Protein AF-A0A0C9SQ51-F1 (afdb_monomer_lite)

Foldseek 3Di:
DDPDPPDPDCVVVVCLLPVPPPPPDPPPPDDDDDDDDDDDDDDDDDDDDDDDDDDDDDDDDDDDDDPDPPPPPVPPPPDPDCPVVVVVVVVVVVVVVVVVQVVLVVLLSVLVNLPPDALVDADPCNLVSLLSLLVQLFPPPHDPSSNVSSLLRVLLNLLLLRCPSNLVSLVPDDPVSNVVSVVVNVVVCVVQQPPDPDDCVSLVVSNVNSVVNVVVPDPDVVVVVVPDPPRSCNSVVSVLVVSQVVNVVVDPFKHWDFDFDDDPDPPDTDTDTDTDGGPPPPPPDD

Radius of gyration: 27.79 Å; chains: 1; bounding box: 71×58×86 Å

Structure (mmCIF, N/CA/C/O backbone):
data_AF-A0A0C9SQ51-F1
#
_entry.id   AF-A0A0C9SQ51-F1
#
loop_
_atom_site.group_PDB
_atom_site.id
_atom_site.type_symbol
_atom_site.label_atom_id
_atom_site.label_alt_id
_atom_site.label_comp_id
_atom_site.label_asym_id
_atom_site.label_entity_id
_atom_site.label_seq_id
_atom_site.pdbx_PDB_ins_code
_atom_site.Cartn_x
_atom_site.Cartn_y
_atom_site.Cartn_z
_atom_site.occupancy
_atom_site.B_iso_or_equiv
_atom_site.auth_seq_id
_atom_site.auth_comp_id
_atom_site.auth_asym_id
_atom_site.auth_atom_id
_atom_site.pdbx_PDB_model_num
ATOM 1 N N . MET A 1 1 ? 33.748 1.464 -3.193 1.00 34.69 1 MET A N 1
ATOM 2 C CA . MET A 1 1 ? 32.350 1.917 -3.314 1.00 34.69 1 MET A CA 1
ATOM 3 C C . MET A 1 1 ? 31.713 1.768 -1.946 1.00 34.69 1 MET A C 1
ATOM 5 O O . MET A 1 1 ? 31.643 0.662 -1.433 1.00 34.69 1 MET A O 1
ATOM 9 N N . THR A 1 2 ? 31.420 2.882 -1.284 1.00 29.36 2 THR A N 1
ATOM 10 C CA . THR A 1 2 ? 30.776 2.916 0.035 1.00 29.36 2 THR A CA 1
ATOM 11 C C . THR A 1 2 ? 29.296 3.177 -0.196 1.00 29.36 2 THR A C 1
ATOM 13 O O . THR A 1 2 ? 28.946 4.289 -0.581 1.00 29.36 2 THR A O 1
ATOM 16 N N . ALA A 1 3 ? 28.454 2.156 -0.019 1.00 30.05 3 ALA A N 1
ATOM 17 C CA . ALA A 1 3 ? 27.006 2.286 -0.134 1.00 30.05 3 ALA A CA 1
ATOM 18 C C . ALA A 1 3 ? 26.512 3.353 0.855 1.00 30.05 3 ALA A C 1
ATOM 20 O O . ALA A 1 3 ? 26.651 3.207 2.074 1.00 30.05 3 ALA A O 1
ATOM 21 N N . SER A 1 4 ? 25.998 4.462 0.323 1.00 30.38 4 SER A N 1
ATOM 22 C CA . SER A 1 4 ? 25.401 5.523 1.123 1.00 30.38 4 SER A CA 1
ATOM 23 C C . SER A 1 4 ? 24.021 5.044 1.563 1.00 30.38 4 SER A C 1
ATOM 25 O O . SER A 1 4 ? 23.070 5.050 0.788 1.00 30.38 4 SER A O 1
ATOM 27 N N . LYS A 1 5 ? 23.922 4.553 2.802 1.00 36.50 5 LYS A N 1
ATOM 28 C CA . LYS A 1 5 ? 22.658 4.130 3.414 1.00 36.50 5 LYS A CA 1
ATOM 29 C C . LYS A 1 5 ? 21.749 5.355 3.558 1.00 36.50 5 LYS A C 1
ATOM 31 O O . LYS A 1 5 ? 21.879 6.120 4.516 1.00 36.50 5 LYS A O 1
ATOM 36 N N . SER A 1 6 ? 20.844 5.550 2.598 1.00 37.03 6 SER A N 1
ATOM 37 C CA . SER A 1 6 ? 19.761 6.532 2.694 1.00 37.03 6 SER A CA 1
ATOM 38 C C . SER A 1 6 ? 18.906 6.172 3.907 1.00 37.03 6 SER A C 1
ATOM 40 O O . SER A 1 6 ? 18.168 5.188 3.913 1.00 37.03 6 SER A O 1
ATOM 42 N N . THR A 1 7 ? 19.109 6.906 4.998 1.00 43.25 7 THR A N 1
ATOM 43 C CA . THR A 1 7 ? 18.453 6.638 6.274 1.00 43.25 7 THR A CA 1
ATOM 44 C C . THR A 1 7 ? 17.129 7.388 6.259 1.00 43.25 7 THR A C 1
ATOM 46 O O . THR A 1 7 ? 17.082 8.580 6.555 1.00 43.25 7 THR A O 1
ATOM 49 N N . PHE A 1 8 ? 16.055 6.704 5.866 1.00 47.53 8 PHE A N 1
ATOM 50 C CA . PHE A 1 8 ? 14.702 7.231 6.007 1.00 47.53 8 PHE A CA 1
ATOM 51 C C . PHE A 1 8 ? 14.448 7.505 7.501 1.00 47.53 8 PHE A C 1
ATOM 53 O O . PHE A 1 8 ? 14.537 6.604 8.337 1.00 47.53 8 PHE A O 1
ATOM 60 N N . SER A 1 9 ? 14.245 8.773 7.870 1.00 51.06 9 SER A N 1
ATOM 61 C CA . SER A 1 9 ? 14.192 9.178 9.278 1.00 51.06 9 SER A CA 1
ATOM 62 C C . SER A 1 9 ? 12.869 8.751 9.914 1.00 51.06 9 SER A C 1
ATOM 64 O O . SER A 1 9 ? 11.812 9.292 9.592 1.00 51.06 9 SER A O 1
ATOM 66 N N . LEU A 1 10 ? 12.932 7.831 10.882 1.00 48.03 10 LEU A N 1
ATOM 67 C CA . LEU A 1 10 ? 11.787 7.405 11.701 1.00 48.03 10 LEU A CA 1
ATOM 68 C C . LEU A 1 10 ? 11.058 8.579 12.387 1.00 48.03 10 LEU A C 1
ATOM 70 O O . LEU A 1 10 ? 9.879 8.458 12.705 1.00 48.03 10 LEU A O 1
ATOM 74 N N . GLN A 1 11 ? 11.713 9.735 12.563 1.00 51.47 11 GLN A N 1
ATOM 75 C CA . GLN A 1 11 ? 11.083 10.941 13.119 1.00 51.47 11 GLN A CA 1
ATOM 76 C C . GLN A 1 11 ? 9.967 11.509 12.227 1.00 51.47 11 GLN A C 1
ATOM 78 O O . GLN A 1 11 ? 9.018 12.102 12.744 1.00 51.47 11 GLN A O 1
ATOM 83 N N . ALA A 1 12 ? 10.052 11.317 10.905 1.00 57.28 12 ALA A N 1
ATOM 84 C CA . ALA A 1 12 ? 8.990 11.722 9.987 1.00 57.28 12 ALA A CA 1
ATOM 85 C C . ALA A 1 12 ? 7.745 10.839 10.172 1.00 57.28 12 ALA A C 1
ATOM 87 O O . ALA A 1 12 ? 6.636 11.353 10.269 1.00 57.28 12 ALA A O 1
ATOM 88 N N . LEU A 1 13 ? 7.932 9.525 10.335 1.00 53.16 13 LEU A N 1
ATOM 89 C CA . LEU A 1 13 ? 6.846 8.583 10.628 1.00 53.16 13 LEU A CA 1
ATOM 90 C C . LEU A 1 13 ? 6.202 8.834 11.996 1.00 53.16 13 LEU A C 1
ATOM 92 O O . LEU A 1 13 ? 4.978 8.805 12.095 1.00 53.16 13 LEU A O 1
ATOM 96 N N . ASP A 1 14 ? 6.989 9.135 13.031 1.00 55.47 14 ASP A N 1
ATOM 97 C CA . ASP A 1 14 ? 6.446 9.494 14.348 1.00 55.47 14 ASP A CA 1
ATOM 98 C C . ASP A 1 14 ? 5.621 10.785 14.287 1.00 55.47 14 ASP A C 1
ATOM 100 O O . ASP A 1 14 ? 4.552 10.855 14.893 1.00 55.47 14 ASP A O 1
ATOM 104 N N . SER A 1 15 ? 6.056 11.778 13.504 1.00 64.75 15 SER A N 1
ATOM 105 C CA . SER A 1 15 ? 5.286 13.012 13.288 1.00 64.75 15 SER A CA 1
ATOM 106 C C . SER A 1 15 ? 3.964 12.724 12.563 1.00 64.75 15 SER A C 1
ATOM 108 O O . SER A 1 15 ? 2.912 13.196 12.990 1.00 64.75 15 SER A O 1
ATOM 110 N N . MET A 1 16 ? 3.980 11.837 11.563 1.00 54.03 16 MET A N 1
ATOM 111 C CA . MET A 1 16 ? 2.779 11.414 10.829 1.00 54.03 16 MET A CA 1
ATOM 112 C C . MET A 1 16 ? 1.816 10.551 11.660 1.00 54.03 16 MET A C 1
ATOM 114 O O . MET A 1 16 ? 0.604 10.596 11.446 1.00 54.03 16 MET A O 1
ATOM 118 N N . LEU A 1 17 ? 2.324 9.764 12.615 1.00 58.59 17 LEU A N 1
ATOM 119 C CA . LEU A 1 17 ? 1.500 8.958 13.523 1.00 58.59 17 LEU A CA 1
ATOM 120 C C . LEU A 1 17 ? 0.916 9.776 14.690 1.00 58.59 17 LEU A C 1
ATOM 122 O O . LEU A 1 17 ? -0.118 9.370 15.243 1.00 58.59 17 LEU A O 1
ATOM 126 N N . ASN A 1 18 ? 1.541 10.905 15.051 1.00 56.28 18 ASN A N 1
ATOM 127 C CA . ASN A 1 18 ? 1.087 11.799 16.124 1.00 56.28 18 ASN A CA 1
ATOM 128 C C . ASN A 1 18 ? 0.173 12.943 15.655 1.00 56.28 18 ASN A C 1
ATOM 130 O O . ASN A 1 18 ? -0.643 13.396 16.453 1.00 56.28 18 ASN A O 1
ATOM 134 N N . GLU A 1 19 ? 0.242 13.380 14.393 1.00 51.38 19 GLU A N 1
ATOM 135 C CA . GLU A 1 19 ? -0.605 14.475 13.874 1.00 51.38 19 GLU A CA 1
ATOM 136 C C . GLU A 1 19 ? -2.097 14.115 13.716 1.00 51.38 19 GLU A C 1
ATOM 138 O O . GLU A 1 19 ? -2.924 14.979 13.458 1.00 51.38 19 GLU A O 1
ATOM 143 N N . GLY A 1 20 ? -2.489 12.852 13.909 1.00 46.34 20 GLY A N 1
ATOM 144 C CA . GLY A 1 20 ? -3.867 12.383 13.705 1.00 46.34 20 GLY A CA 1
ATOM 145 C C . GLY A 1 20 ? -4.775 12.361 14.941 1.00 46.34 20 GLY A C 1
ATOM 146 O O . GLY A 1 20 ? -5.715 11.568 14.954 1.00 46.34 20 GLY A O 1
ATOM 147 N N . TYR A 1 21 ? -4.483 13.140 15.988 1.00 47.91 21 TYR A N 1
ATOM 148 C CA . TYR A 1 21 ? -5.357 13.300 17.165 1.00 47.91 21 TYR A CA 1
ATOM 149 C C . TYR A 1 21 ? -6.034 14.677 17.208 1.00 47.91 21 TYR A C 1
ATOM 151 O O . TYR A 1 21 ? -6.259 15.234 18.281 1.00 47.91 21 TYR A O 1
ATOM 159 N N . ASP A 1 22 ? -6.443 15.205 16.057 1.00 43.50 22 ASP A N 1
ATOM 160 C CA . ASP A 1 22 ? -7.603 16.085 16.068 1.00 43.50 22 ASP A CA 1
ATOM 161 C C . ASP A 1 22 ? -8.814 15.200 16.353 1.00 43.50 22 ASP A C 1
ATOM 163 O O . ASP A 1 22 ? -9.289 14.439 15.510 1.00 43.50 22 ASP A O 1
ATOM 167 N N . ASN A 1 23 ? -9.247 15.229 17.615 1.00 48.44 23 ASN A N 1
ATOM 168 C CA . ASN A 1 23 ? -10.567 14.770 18.006 1.00 48.44 23 ASN A CA 1
ATOM 169 C C . ASN A 1 23 ? -11.562 15.564 17.160 1.00 48.44 23 ASN A C 1
ATOM 171 O O . ASN A 1 23 ? -11.963 16.661 17.557 1.00 48.44 23 ASN A O 1
ATOM 175 N N . ASP A 1 24 ? -11.950 15.010 16.008 1.00 40.00 24 ASP A N 1
ATOM 176 C CA . ASP A 1 24 ? -13.201 15.367 15.367 1.00 40.00 24 ASP A CA 1
ATOM 177 C C . ASP A 1 24 ? -14.242 15.258 16.465 1.00 40.00 24 ASP A C 1
ATOM 179 O O . ASP A 1 24 ? -14.530 14.197 17.031 1.00 40.00 24 ASP A O 1
ATOM 183 N N . SER A 1 25 ? -14.663 16.442 16.868 1.00 44.28 25 SER A N 1
ATOM 184 C CA . SER A 1 25 ? -15.521 16.682 17.991 1.00 44.28 25 SER A CA 1
ATOM 185 C C . SER A 1 25 ? -16.850 16.094 17.570 1.00 44.28 25 SER A C 1
ATOM 187 O O . SER A 1 25 ? -17.642 16.733 16.877 1.00 44.28 25 SER A O 1
ATOM 189 N N . ILE A 1 26 ? -17.083 14.846 17.983 1.00 43.00 26 ILE A N 1
ATOM 190 C CA . ILE A 1 26 ? -18.428 14.361 18.241 1.00 43.00 26 ILE A CA 1
ATOM 191 C C . ILE A 1 26 ? -19.038 15.433 19.136 1.00 43.00 26 ILE A C 1
ATOM 193 O O . ILE A 1 26 ? -18.731 15.563 20.321 1.00 43.00 26 ILE A O 1
ATOM 197 N N . SER A 1 27 ? -19.813 16.296 18.492 1.00 40.66 27 SER A N 1
ATOM 198 C CA . SER A 1 27 ? -20.677 17.261 19.129 1.00 40.66 27 SER A CA 1
ATOM 199 C C . SER A 1 27 ? -21.801 16.431 19.729 1.00 40.66 27 SER A C 1
ATOM 201 O O . SER A 1 27 ? -22.865 16.282 19.138 1.00 40.66 27 SER A O 1
ATOM 203 N N . ASP A 1 28 ? -21.509 15.795 20.863 1.00 37.28 28 ASP A N 1
ATOM 204 C CA . ASP A 1 28 ? -22.525 15.205 21.715 1.00 37.28 28 ASP A CA 1
ATOM 205 C C . ASP A 1 28 ? -23.291 16.368 22.338 1.00 37.28 28 ASP A C 1
ATOM 207 O O . ASP A 1 28 ? -22.881 16.989 23.323 1.00 37.28 28 ASP A O 1
ATOM 211 N N . ASP A 1 29 ? -24.415 16.679 21.703 1.00 40.50 29 ASP A N 1
ATOM 212 C CA . ASP A 1 29 ? -25.460 17.504 22.266 1.00 40.50 29 ASP A CA 1
ATOM 213 C C . ASP A 1 29 ? -25.802 17.028 23.688 1.00 40.50 29 ASP A C 1
ATOM 215 O O . ASP A 1 29 ? -26.307 15.930 23.921 1.00 40.50 29 ASP A O 1
ATOM 219 N N . SER A 1 30 ? -25.648 17.944 24.643 1.00 44.88 30 SER A N 1
ATOM 220 C CA . SER A 1 30 ? -26.450 18.024 25.869 1.00 44.88 30 SER A CA 1
ATOM 221 C C . SER A 1 30 ? -26.404 16.833 26.843 1.00 44.88 30 SER A C 1
ATOM 223 O O . SER A 1 30 ? -27.426 16.225 27.158 1.00 44.88 30 SER A O 1
ATOM 225 N N . PHE A 1 31 ? -25.259 16.604 27.493 1.00 36.62 31 PHE A N 1
ATOM 226 C CA . PHE A 1 31 ? -25.299 15.998 28.828 1.00 36.62 31 PHE A CA 1
ATOM 227 C C . PHE A 1 31 ? -25.712 17.040 29.866 1.00 36.62 31 PHE A C 1
ATOM 229 O O . PHE A 1 31 ? -24.965 17.938 30.247 1.00 36.62 31 PHE A O 1
ATOM 236 N N . THR A 1 32 ? -26.958 16.904 30.307 1.00 41.19 32 THR A N 1
ATOM 237 C CA . THR A 1 32 ? -27.549 17.650 31.410 1.00 41.19 32 THR A CA 1
ATOM 238 C C . THR A 1 32 ? -26.720 17.444 32.676 1.00 41.19 32 THR A C 1
ATOM 240 O O . THR A 1 32 ? -26.522 16.322 33.140 1.00 41.19 32 THR A O 1
ATOM 243 N N . THR A 1 33 ? -26.247 18.547 33.243 1.00 38.88 33 THR A N 1
ATOM 244 C CA . THR A 1 33 ? -25.527 18.626 34.510 1.00 38.88 33 THR A CA 1
ATOM 245 C C . THR A 1 33 ? -26.363 17.995 35.629 1.00 38.88 33 THR A C 1
ATOM 247 O O . THR A 1 33 ? -27.409 18.525 36.005 1.00 38.88 33 THR A O 1
ATOM 250 N N . CYS A 1 34 ? -25.924 16.864 36.186 1.00 48.50 34 CYS A N 1
ATOM 251 C CA . CYS A 1 34 ? -26.487 16.367 37.440 1.00 48.50 34 CYS A CA 1
ATOM 252 C C . CYS A 1 34 ? -25.996 17.243 38.609 1.00 48.50 34 CYS A C 1
ATOM 254 O O . CYS A 1 34 ? -24.811 17.583 38.660 1.00 48.50 34 CYS A O 1
ATOM 256 N N . PRO A 1 35 ? -26.871 17.610 39.561 1.00 51.47 35 PRO A N 1
ATOM 257 C CA . PRO A 1 35 ? -26.491 18.438 40.697 1.00 51.47 35 PRO A CA 1
ATOM 258 C C . PRO A 1 35 ? -25.545 17.696 41.650 1.00 51.47 35 PRO A C 1
ATOM 260 O O . PRO A 1 35 ? -25.719 16.512 41.944 1.00 51.47 35 PRO A O 1
ATOM 263 N N . GLN A 1 36 ? -24.556 18.435 42.155 1.00 43.53 36 GLN A N 1
ATOM 264 C CA . GLN A 1 36 ? -23.627 18.014 43.200 1.00 43.53 36 GLN A CA 1
ATOM 265 C C . GLN A 1 36 ? -24.385 17.670 44.491 1.00 43.53 36 GLN A C 1
ATOM 267 O O . GLN A 1 36 ? -24.797 18.551 45.243 1.00 43.53 36 GLN A O 1
ATOM 272 N N . GLY A 1 37 ? -24.546 16.376 44.760 1.00 42.09 37 GLY A N 1
ATOM 273 C CA . GLY A 1 37 ? -24.902 15.860 46.077 1.00 42.09 37 GLY A CA 1
ATOM 274 C C . GLY A 1 37 ? -23.636 15.584 46.885 1.00 42.09 37 GLY A C 1
ATOM 275 O O . GLY A 1 37 ? -22.843 14.718 46.522 1.00 42.09 37 GLY A O 1
ATOM 276 N N . SER A 1 38 ? -23.441 16.318 47.979 1.00 53.09 38 SER A N 1
ATOM 277 C CA . SER A 1 38 ? -22.378 16.088 48.958 1.00 53.09 38 SER A CA 1
ATOM 278 C C . SER A 1 38 ? -22.542 14.711 49.613 1.00 53.09 38 SER A C 1
ATOM 280 O O . SER A 1 38 ? -23.458 14.509 50.412 1.00 53.09 38 SER A O 1
ATOM 282 N N . PHE A 1 39 ? -21.656 13.769 49.288 1.00 42.09 39 PHE A N 1
ATOM 283 C CA . PHE A 1 39 ? -21.633 12.437 49.887 1.00 42.09 39 PHE A CA 1
ATOM 284 C C . PHE A 1 39 ? -20.613 12.414 51.031 1.00 42.09 39 PHE A C 1
ATOM 286 O O . PHE A 1 39 ? -19.407 12.297 50.817 1.00 42.09 39 PHE A O 1
ATOM 293 N N . THR A 1 40 ? -21.094 12.575 52.260 1.00 55.78 40 THR A N 1
ATOM 294 C CA . THR A 1 40 ? -20.317 12.353 53.479 1.00 55.78 40 THR A CA 1
ATOM 295 C C . THR A 1 40 ? -20.532 10.917 53.961 1.00 55.78 40 THR A C 1
ATOM 297 O O . THR A 1 40 ? -21.662 10.484 54.165 1.00 55.78 40 THR A O 1
ATOM 300 N N . GLY A 1 41 ? -19.435 10.185 54.180 1.00 45.75 41 GLY A N 1
ATOM 301 C CA . GLY A 1 41 ? -19.426 8.951 54.974 1.00 45.75 41 GLY A CA 1
ATOM 302 C C . GLY A 1 41 ? -19.091 7.678 54.197 1.00 45.75 41 GLY A C 1
ATOM 303 O O . GLY A 1 41 ? -19.960 7.048 53.604 1.00 45.75 41 GLY A O 1
ATOM 304 N N . ILE A 1 42 ? -17.830 7.249 54.283 1.00 46.56 42 ILE A N 1
ATOM 305 C CA . ILE A 1 42 ? -17.404 5.883 53.951 1.00 46.56 42 ILE A CA 1
ATOM 306 C C . ILE A 1 42 ? -17.304 5.103 55.271 1.00 46.56 42 ILE A C 1
ATOM 308 O O . ILE A 1 42 ? -16.472 5.465 56.106 1.00 46.56 42 ILE A O 1
ATOM 312 N N . PRO A 1 43 ? -18.093 4.035 55.491 1.00 50.06 43 PRO A N 1
ATOM 313 C CA . PRO A 1 43 ? -17.837 3.081 56.556 1.00 50.06 43 PRO A CA 1
ATOM 314 C C . PRO A 1 43 ? -16.866 2.004 56.063 1.00 50.06 43 PRO A C 1
ATOM 316 O O . PRO A 1 43 ? -17.147 1.238 55.141 1.00 50.06 43 PRO A O 1
ATOM 319 N N . THR A 1 44 ? -15.715 1.926 56.721 1.00 54.81 44 THR A N 1
ATOM 320 C CA . THR A 1 44 ? -14.716 0.872 56.552 1.00 54.81 44 THR A CA 1
ATOM 321 C C . THR A 1 44 ? -15.249 -0.434 57.146 1.00 54.81 44 THR A C 1
ATOM 323 O O . THR A 1 44 ? -15.177 -0.632 58.356 1.00 54.81 44 THR A O 1
ATOM 326 N N . HIS A 1 45 ? -15.756 -1.353 56.320 1.00 43.75 45 HIS A N 1
ATOM 327 C CA . HIS A 1 45 ? -15.991 -2.737 56.746 1.00 43.75 45 HIS A CA 1
ATOM 328 C C . HIS A 1 45 ? -15.139 -3.716 55.938 1.00 43.75 45 HIS A C 1
ATOM 330 O O . HIS A 1 45 ? -15.404 -4.052 54.787 1.00 43.75 45 HIS A O 1
ATOM 336 N N . ARG A 1 46 ? -14.086 -4.175 56.615 1.00 49.06 46 ARG A N 1
ATOM 337 C CA . ARG A 1 46 ? -13.180 -5.255 56.237 1.00 49.06 46 ARG A CA 1
ATOM 338 C C . ARG A 1 46 ? -13.977 -6.560 56.175 1.00 49.06 46 ARG A C 1
ATOM 340 O O . ARG A 1 46 ? -14.373 -7.083 57.213 1.00 49.06 46 ARG A O 1
ATOM 347 N N . THR A 1 47 ? -14.219 -7.075 54.976 1.00 46.97 47 THR A N 1
ATOM 348 C CA . THR A 1 47 ? -14.789 -8.412 54.765 1.00 46.97 47 THR A CA 1
ATOM 349 C C . THR A 1 47 ? -13.688 -9.361 54.313 1.00 46.97 47 THR A C 1
ATOM 351 O O . THR A 1 47 ? -12.980 -9.132 53.335 1.00 46.97 47 THR A O 1
ATOM 354 N N . SER A 1 48 ? -13.498 -10.405 55.109 1.00 54.94 48 SER A N 1
ATOM 355 C CA . SER A 1 48 ? -12.606 -11.526 54.858 1.00 54.94 48 SER A CA 1
ATOM 356 C C . SER A 1 48 ? -13.115 -12.357 53.681 1.00 54.94 48 SER A C 1
ATOM 358 O O . SER A 1 48 ? -14.281 -12.741 53.633 1.00 54.94 48 SER A O 1
ATOM 360 N N . ILE A 1 49 ? -12.215 -12.660 52.749 1.00 57.50 49 ILE A N 1
ATOM 361 C CA . ILE A 1 49 ? -12.451 -13.540 51.602 1.00 57.50 49 ILE A CA 1
ATOM 362 C C . ILE A 1 49 ? -12.239 -14.992 52.061 1.00 57.50 49 ILE A C 1
ATOM 364 O O . ILE A 1 49 ? -11.125 -15.321 52.474 1.00 57.50 49 ILE A O 1
ATOM 368 N N . PRO A 1 50 ? -13.234 -15.893 51.974 1.00 53.22 50 PRO A N 1
ATOM 369 C CA . PRO A 1 50 ? -12.978 -17.321 52.014 1.00 53.22 50 PRO A CA 1
ATOM 370 C C . PRO A 1 50 ? -12.685 -17.838 50.603 1.00 53.22 50 PRO A C 1
ATOM 372 O O . PRO A 1 50 ? -13.472 -17.669 49.672 1.00 53.22 50 PRO A O 1
ATOM 375 N N . SER A 1 51 ? -11.551 -18.521 50.460 1.00 57.84 51 SER A N 1
ATOM 376 C CA . SER A 1 51 ? -11.212 -19.293 49.269 1.00 57.84 51 SER A CA 1
ATOM 377 C C . SER A 1 51 ? -12.163 -20.482 49.112 1.00 57.84 51 SER A C 1
ATOM 379 O O . SER A 1 51 ? -12.223 -21.328 50.007 1.00 57.84 51 SER A O 1
ATOM 381 N N . ARG A 1 52 ? -12.817 -20.624 47.955 1.00 44.22 52 ARG A N 1
ATOM 382 C CA . ARG A 1 52 ? -13.250 -21.929 47.435 1.00 44.22 52 ARG A CA 1
ATOM 383 C C . ARG A 1 52 ? -13.146 -21.960 45.914 1.00 44.22 52 ARG A C 1
ATOM 385 O O . ARG A 1 52 ? -13.669 -21.101 45.218 1.00 44.22 52 ARG A O 1
ATOM 392 N N . TYR A 1 53 ? -12.448 -22.988 45.446 1.00 52.88 53 TYR A N 1
ATOM 393 C CA . TYR A 1 53 ? -12.346 -23.423 44.061 1.00 52.88 53 TYR A CA 1
ATOM 394 C C . TYR A 1 53 ? -13.725 -23.617 43.410 1.00 52.88 53 TYR A C 1
ATOM 396 O O . TYR A 1 53 ? -14.622 -24.210 44.006 1.00 52.88 53 TYR A O 1
ATOM 404 N N . SER A 1 54 ? -13.840 -23.251 42.135 1.00 41.47 54 SER A N 1
ATOM 405 C CA . SER A 1 54 ? -14.705 -23.951 41.180 1.00 41.47 54 SER A CA 1
ATOM 406 C C . SER A 1 54 ? -14.063 -23.906 39.802 1.00 41.47 54 SER A C 1
ATOM 408 O O . SER A 1 54 ? -14.111 -22.909 39.088 1.00 41.47 54 SER A O 1
ATOM 410 N N . ARG A 1 55 ? -13.403 -25.017 39.465 1.00 49.16 55 ARG A N 1
ATOM 411 C CA . ARG A 1 55 ? -13.026 -25.365 38.098 1.00 49.16 55 ARG A CA 1
ATOM 412 C C . ARG A 1 55 ? -14.311 -25.736 37.365 1.00 49.16 55 ARG A C 1
ATOM 414 O O . ARG A 1 55 ? -14.871 -26.791 37.640 1.00 49.16 55 ARG A O 1
ATOM 421 N N . HIS A 1 56 ? -14.744 -24.903 36.428 1.00 39.00 56 HIS A N 1
ATOM 422 C CA . HIS A 1 56 ? -15.684 -25.321 35.397 1.00 39.00 56 HIS A CA 1
ATOM 423 C C . HIS A 1 56 ? -14.972 -25.271 34.050 1.00 39.00 56 HIS A C 1
ATOM 425 O O . HIS A 1 56 ? -14.661 -24.212 33.514 1.00 39.00 56 HIS A O 1
ATOM 431 N N . SER A 1 57 ? -14.671 -26.465 33.552 1.00 51.25 57 SER A N 1
ATOM 432 C CA . SER A 1 57 ? -14.306 -26.760 32.175 1.00 51.25 57 SER A CA 1
ATOM 433 C C . SER A 1 57 ? -15.467 -26.381 31.256 1.00 51.25 57 SER A C 1
ATOM 435 O O . SER A 1 57 ? -16.531 -27.000 31.331 1.00 51.25 57 SER A O 1
ATOM 437 N N . LEU A 1 58 ? -15.274 -25.386 30.393 1.00 45.12 58 LEU A N 1
ATOM 438 C CA . LEU A 1 58 ? -16.223 -25.083 29.328 1.00 45.12 58 LEU A CA 1
ATOM 439 C C . LEU A 1 58 ? -15.770 -25.771 28.041 1.00 45.12 58 LEU A C 1
ATOM 441 O O . LEU A 1 58 ? -14.785 -25.395 27.413 1.00 45.12 58 LEU A O 1
ATOM 445 N N . LEU A 1 59 ? -16.520 -26.815 27.700 1.00 46.81 59 LEU A N 1
ATOM 446 C CA . LEU A 1 59 ? -16.572 -27.446 26.390 1.00 46.81 59 LEU A CA 1
ATOM 447 C C . LEU A 1 59 ? -16.986 -26.395 25.348 1.00 46.81 59 LEU A C 1
ATOM 449 O O . LEU A 1 59 ? -18.120 -25.917 25.372 1.00 46.81 59 LEU A O 1
ATOM 453 N N . LEU A 1 60 ? -16.084 -26.049 24.426 1.00 43.25 60 LEU A N 1
ATOM 454 C CA . LEU A 1 60 ? -16.440 -25.331 23.204 1.00 43.25 60 LEU A CA 1
ATOM 455 C C . LEU A 1 60 ? -17.223 -26.290 22.295 1.00 43.25 60 LEU A C 1
ATOM 457 O O . LEU A 1 60 ? -16.643 -27.143 21.631 1.00 43.25 60 LEU A O 1
ATOM 461 N N . SER A 1 61 ? -18.550 -26.158 22.280 1.00 44.59 61 SER A N 1
ATOM 462 C CA . SER A 1 61 ? -19.391 -26.712 21.217 1.00 44.59 61 SER A CA 1
ATOM 463 C C . SER A 1 61 ? -19.448 -25.726 20.057 1.00 44.59 61 SER A C 1
ATOM 465 O O . SER A 1 61 ? -19.902 -24.594 20.213 1.00 44.59 61 SER A O 1
ATOM 467 N N . SER A 1 62 ? -18.999 -26.173 18.887 1.00 61.78 62 SER A N 1
ATOM 468 C CA . SER A 1 62 ? -19.206 -25.497 17.611 1.00 61.78 62 SER A CA 1
ATOM 469 C C . SER A 1 62 ? -20.686 -25.545 17.218 1.00 61.78 62 SER A C 1
ATOM 471 O O . SER A 1 62 ? -21.273 -26.622 17.122 1.00 61.78 62 SER A O 1
ATOM 473 N N . SER A 1 63 ? -21.293 -24.398 16.938 1.00 43.66 63 SER A N 1
ATOM 474 C CA . SER A 1 63 ? -22.581 -24.278 16.240 1.00 43.66 63 SER A CA 1
ATOM 475 C C . SER A 1 63 ? -22.446 -23.093 15.289 1.00 43.66 63 SER A C 1
ATOM 477 O O . SER A 1 63 ? -22.224 -21.976 15.728 1.00 43.66 63 SER A O 1
ATOM 479 N N . HIS A 1 64 ? -22.244 -23.344 13.996 1.00 45.75 64 HIS A N 1
ATOM 480 C CA . HIS A 1 64 ? -23.314 -23.339 12.988 1.00 45.75 64 HIS A CA 1
ATOM 481 C C . HIS A 1 64 ? -24.027 -21.980 12.942 1.00 45.75 64 HIS A C 1
ATOM 483 O O . HIS A 1 64 ? -25.094 -21.789 13.523 1.00 45.75 64 HIS A O 1
ATOM 489 N N . ASN A 1 65 ? -23.411 -21.042 12.218 1.00 48.94 65 ASN A N 1
ATOM 490 C CA . ASN A 1 65 ? -23.971 -19.734 11.893 1.00 48.94 65 ASN A CA 1
ATOM 491 C C . ASN A 1 65 ? -25.139 -19.909 10.915 1.00 48.94 65 ASN A C 1
ATOM 493 O O . ASN A 1 65 ? -24.964 -19.894 9.701 1.00 48.94 65 ASN A O 1
ATOM 497 N N . SER A 1 66 ? -26.343 -20.092 11.454 1.00 48.75 66 SER A N 1
ATOM 498 C CA . SER A 1 66 ? -27.585 -19.878 10.713 1.00 48.75 66 SER A CA 1
ATOM 499 C C . SER A 1 66 ? -28.017 -18.433 10.924 1.00 48.75 66 SER A C 1
ATOM 501 O O . SER A 1 66 ? -28.518 -18.082 11.994 1.00 48.75 66 SER A O 1
ATOM 503 N N . SER A 1 67 ? -27.817 -17.602 9.902 1.00 50.56 67 SER A N 1
ATOM 504 C CA . SER A 1 67 ? -28.307 -16.226 9.813 1.00 50.56 67 SER A CA 1
ATOM 505 C C . SER A 1 67 ? -29.833 -16.201 9.887 1.00 50.56 67 SER A C 1
ATOM 507 O O . SER A 1 67 ? -30.537 -16.182 8.884 1.00 50.56 67 SER A O 1
ATOM 509 N N . THR A 1 68 ? -30.362 -16.211 11.104 1.00 47.16 68 THR A N 1
ATOM 510 C CA . THR A 1 68 ? -31.705 -15.724 11.385 1.00 47.16 68 THR A CA 1
ATOM 511 C C . THR A 1 68 ? -31.535 -14.374 12.048 1.00 47.16 68 THR A C 1
ATOM 513 O O . THR A 1 68 ? -31.043 -14.292 13.171 1.00 47.16 68 THR A O 1
ATOM 516 N N . SER A 1 69 ? -31.961 -13.316 11.354 1.00 49.06 69 SER A N 1
ATOM 517 C CA . SER A 1 69 ? -32.229 -11.997 11.928 1.00 49.06 69 SER A CA 1
ATOM 518 C C . SER A 1 69 ? -33.334 -12.119 12.976 1.00 49.06 69 SER A C 1
ATOM 520 O O . SER A 1 69 ? -34.480 -11.723 12.776 1.00 49.06 69 SER A O 1
ATOM 522 N N . ARG A 1 70 ? -33.008 -12.722 14.117 1.00 43.84 70 ARG A N 1
ATOM 523 C CA . ARG A 1 70 ? -33.788 -12.598 15.332 1.00 43.84 70 ARG A CA 1
ATOM 524 C C . ARG A 1 70 ? -33.391 -11.260 15.915 1.00 43.84 70 ARG A C 1
ATOM 526 O O . ARG A 1 70 ? -32.378 -11.139 16.592 1.00 43.84 70 ARG A O 1
ATOM 533 N N . SER A 1 71 ? -34.219 -10.262 15.622 1.00 47.56 71 SER A N 1
ATOM 534 C CA . SER A 1 71 ? -34.374 -9.088 16.467 1.00 47.56 71 SER A CA 1
ATOM 535 C C . SER A 1 71 ? -34.656 -9.586 17.883 1.00 47.56 71 SER A C 1
ATOM 537 O O . SER A 1 71 ? -35.788 -9.875 18.271 1.00 47.56 71 SER A O 1
ATOM 539 N N . TRP A 1 72 ? -33.592 -9.796 18.648 1.00 48.62 72 TRP A N 1
ATOM 540 C CA . TRP A 1 72 ? -33.664 -9.942 20.082 1.00 48.62 72 TRP A CA 1
ATOM 541 C C . TRP A 1 72 ? -33.902 -8.541 20.626 1.00 48.62 72 TRP A C 1
ATOM 543 O O . TRP A 1 72 ? -33.025 -7.909 21.207 1.00 48.62 72 TRP A O 1
ATOM 553 N N . THR A 1 73 ? -35.141 -8.064 20.496 1.00 49.78 73 THR A N 1
ATOM 554 C CA . THR A 1 73 ? -35.720 -7.263 21.567 1.00 49.78 73 THR A CA 1
ATOM 555 C C . THR A 1 73 ? -35.757 -8.171 22.787 1.00 49.78 73 THR A C 1
ATOM 557 O O . THR A 1 73 ? -36.782 -8.781 23.097 1.00 49.78 73 THR A O 1
ATOM 560 N N . ILE A 1 74 ? -34.611 -8.305 23.461 1.00 47.19 74 ILE A N 1
ATOM 561 C CA . ILE A 1 74 ? -34.568 -8.661 24.869 1.00 47.19 74 ILE A CA 1
ATOM 562 C C . ILE A 1 74 ? -35.363 -7.534 25.512 1.00 47.19 74 ILE A C 1
ATOM 564 O O . ILE A 1 74 ? -34.858 -6.444 25.775 1.00 47.19 74 ILE A O 1
ATOM 568 N N . ARG A 1 75 ? -36.670 -7.767 25.661 1.00 47.97 75 ARG A N 1
ATOM 569 C CA . ARG A 1 75 ? -37.513 -7.025 26.580 1.00 47.97 75 ARG A CA 1
ATOM 570 C C . ARG A 1 75 ? -36.985 -7.401 27.952 1.00 47.97 75 ARG A C 1
ATOM 572 O O . ARG A 1 75 ? -37.520 -8.293 28.603 1.00 47.97 75 ARG A O 1
ATOM 579 N N . SER A 1 76 ? -35.868 -6.785 28.333 1.00 53.50 76 SER A N 1
ATOM 580 C CA . SER A 1 76 ? -35.389 -6.811 29.700 1.00 53.50 76 SER A CA 1
ATOM 581 C C . SER A 1 76 ? -36.581 -6.367 30.540 1.00 53.50 76 SER A C 1
ATOM 583 O O . SER A 1 76 ? -37.131 -5.297 30.248 1.00 53.50 76 SER A O 1
ATOM 585 N N . PRO A 1 77 ? -37.058 -7.191 31.487 1.00 55.56 77 PRO A N 1
ATOM 586 C CA . PRO A 1 77 ? -38.159 -6.796 32.343 1.00 55.56 77 PRO A CA 1
ATOM 587 C C . PRO A 1 77 ? -37.821 -5.428 32.934 1.00 55.56 77 PRO A C 1
ATOM 589 O O . PRO A 1 77 ? -36.714 -5.225 33.436 1.00 55.56 77 PRO A O 1
ATOM 592 N N . LEU A 1 78 ? -38.749 -4.483 32.764 1.00 58.44 78 LEU A N 1
ATOM 593 C CA . LEU A 1 78 ? -38.690 -3.130 33.307 1.00 58.44 78 LEU A CA 1
ATOM 594 C C . LEU A 1 78 ? -38.286 -3.216 34.784 1.00 58.44 78 LEU A C 1
ATOM 596 O O . LEU A 1 78 ? -39.089 -3.579 35.638 1.00 58.44 78 LEU A O 1
ATOM 600 N N . GLY A 1 79 ? -37.025 -2.916 35.072 1.00 55.19 79 GLY A N 1
ATOM 601 C CA . GLY A 1 79 ? -36.459 -2.976 36.407 1.00 55.19 79 GLY A CA 1
ATOM 602 C C . GLY A 1 79 ? -35.295 -2.007 36.480 1.00 55.19 79 GLY A C 1
ATOM 603 O O . GLY A 1 79 ? -34.306 -2.154 35.762 1.00 55.19 79 GLY A O 1
ATOM 604 N N . LEU A 1 80 ? -35.455 -0.976 37.305 1.00 51.00 80 LEU A N 1
ATOM 605 C CA . LEU A 1 80 ? -34.432 0.007 37.632 1.00 51.00 80 LEU A CA 1
ATOM 606 C C . LEU A 1 80 ? -33.113 -0.705 37.980 1.00 51.00 80 LEU A C 1
ATOM 608 O O . LEU A 1 80 ? -33.054 -1.470 38.937 1.00 51.00 80 LEU A O 1
ATOM 612 N N . GLY A 1 81 ? -32.066 -0.461 37.191 1.00 55.34 81 GLY A N 1
ATOM 613 C CA . GLY A 1 81 ? -30.740 -1.054 37.417 1.00 55.34 81 GLY A CA 1
ATOM 614 C C . GLY A 1 81 ? -29.819 -1.126 36.193 1.00 55.34 81 GLY A C 1
ATOM 615 O O . GLY A 1 81 ? -28.665 -1.517 36.326 1.00 55.34 81 GLY A O 1
ATOM 616 N N . SER A 1 82 ? -30.283 -0.745 34.998 1.00 61.31 82 SER A N 1
ATOM 617 C CA . SER A 1 82 ? -29.567 -0.997 33.733 1.00 61.31 82 SER A CA 1
ATOM 618 C C . SER A 1 82 ? -28.578 0.088 33.277 1.00 61.31 82 SER A C 1
ATOM 620 O O . SER A 1 82 ? -27.844 -0.142 32.316 1.00 61.31 82 SER A O 1
ATOM 622 N N . LEU A 1 83 ? -28.511 1.243 33.949 1.00 67.94 83 LEU A N 1
ATOM 623 C CA . LEU A 1 83 ? -27.536 2.298 33.630 1.00 67.94 83 LEU A CA 1
ATOM 624 C C . LEU A 1 83 ? -26.074 1.858 33.844 1.00 67.94 83 LEU A C 1
ATOM 626 O O . LEU A 1 83 ? -25.295 1.984 32.898 1.00 67.94 83 LEU A O 1
ATOM 630 N N . PRO A 1 84 ? -25.679 1.276 34.999 1.00 77.31 84 PRO A N 1
ATOM 631 C CA . PRO A 1 84 ? -24.305 0.804 35.174 1.00 77.31 84 PRO A CA 1
ATOM 632 C C . PRO A 1 84 ? -23.968 -0.350 34.222 1.00 77.31 84 PRO A C 1
ATOM 634 O O . PRO A 1 84 ? -22.874 -0.383 33.671 1.00 77.31 84 PRO A O 1
ATOM 637 N N . ALA A 1 85 ? -24.913 -1.260 33.954 1.00 74.75 85 ALA A N 1
ATOM 638 C CA . ALA A 1 85 ? -24.686 -2.384 33.043 1.00 74.75 85 ALA A CA 1
ATOM 639 C C . ALA A 1 85 ? -24.367 -1.931 31.606 1.00 74.75 85 ALA A C 1
ATOM 641 O O . ALA A 1 85 ? -23.468 -2.485 30.977 1.00 74.75 85 ALA A O 1
ATOM 642 N N . ARG A 1 86 ? -25.053 -0.896 31.095 1.00 81.19 86 ARG A N 1
ATOM 643 C CA . ARG A 1 86 ? -24.742 -0.315 29.778 1.00 81.19 86 ARG A CA 1
ATOM 644 C C . ARG A 1 86 ? -23.374 0.363 29.755 1.00 81.19 86 ARG A C 1
ATOM 646 O O . ARG A 1 86 ? -22.639 0.161 28.796 1.00 81.19 86 ARG A O 1
ATOM 653 N N . ALA A 1 87 ? -23.019 1.089 30.818 1.00 82.19 87 ALA A N 1
ATOM 654 C CA . ALA A 1 87 ? -21.719 1.749 30.927 1.00 82.19 87 ALA A CA 1
ATOM 655 C C . ALA A 1 87 ? -20.549 0.746 30.937 1.00 82.19 87 ALA A C 1
ATOM 657 O O . ALA A 1 87 ? -19.526 0.983 30.300 1.00 82.19 87 ALA A O 1
ATOM 658 N N . PHE A 1 88 ? -20.700 -0.404 31.605 1.00 85.12 88 PHE A N 1
ATOM 659 C CA . PHE A 1 88 ? -19.673 -1.453 31.587 1.00 85.12 88 PHE A CA 1
ATOM 660 C C . PHE A 1 88 ? -19.505 -2.094 30.207 1.00 85.12 88 PHE A C 1
ATOM 662 O O . PHE A 1 88 ? -18.377 -2.370 29.803 1.00 85.12 88 PHE A O 1
ATOM 669 N N . ILE A 1 89 ? -20.601 -2.309 29.472 1.00 87.56 89 ILE A N 1
ATOM 670 C CA . ILE A 1 89 ? -20.542 -2.873 28.116 1.00 87.56 89 ILE A CA 1
ATOM 671 C C . ILE A 1 89 ? -19.840 -1.899 27.164 1.00 87.56 89 ILE A C 1
ATOM 673 O O . ILE A 1 89 ? -18.910 -2.304 26.468 1.00 87.56 89 ILE A O 1
ATOM 677 N N . SER A 1 90 ? -20.217 -0.616 27.179 1.00 86.12 90 SER A N 1
ATOM 678 C CA . SER A 1 90 ? -19.582 0.391 26.320 1.00 86.12 90 SER A CA 1
ATOM 679 C C . SER A 1 90 ? -18.107 0.599 26.666 1.00 86.12 90 SER A C 1
ATOM 681 O O . SER A 1 90 ? -17.273 0.730 25.774 1.00 86.12 90 SER A O 1
ATOM 683 N N . PHE A 1 91 ? -17.755 0.575 27.956 1.00 90.19 91 PHE A N 1
ATOM 684 C CA . PHE A 1 91 ? -16.362 0.644 28.397 1.00 90.19 91 PHE A CA 1
ATOM 685 C C . PHE A 1 91 ? -15.544 -0.568 27.931 1.00 90.19 91 PHE A C 1
ATOM 687 O O . PHE A 1 91 ? -14.409 -0.411 27.478 1.00 90.19 91 PHE A O 1
ATOM 694 N N . GLY A 1 92 ? -16.115 -1.774 28.007 1.00 92.06 92 GLY A N 1
ATOM 695 C CA . GLY A 1 92 ? -15.477 -2.992 27.507 1.00 92.06 92 GLY A CA 1
ATOM 696 C C . GLY A 1 92 ? -15.200 -2.922 26.005 1.00 92.06 92 GLY A C 1
ATOM 697 O O . GLY A 1 92 ? -14.082 -3.199 25.575 1.00 92.06 92 GLY A O 1
ATOM 698 N N . GLU A 1 93 ? -16.178 -2.480 25.214 1.00 90.06 93 GLU A N 1
ATOM 699 C CA . GLU A 1 93 ? -16.026 -2.307 23.765 1.00 90.06 93 GLU A CA 1
ATOM 700 C C . GLU A 1 93 ? -14.958 -1.259 23.417 1.00 90.06 93 GLU A C 1
ATOM 702 O O . GLU A 1 93 ? -14.081 -1.519 22.591 1.00 90.06 93 GLU A O 1
ATOM 707 N N . ALA A 1 94 ? -14.968 -0.107 24.095 1.00 88.38 94 ALA A N 1
ATOM 708 C CA . ALA A 1 94 ? -13.958 0.934 23.914 1.00 88.38 94 ALA A CA 1
ATOM 709 C C . ALA A 1 94 ? -12.546 0.442 24.283 1.00 88.38 94 ALA A C 1
ATOM 711 O O . ALA A 1 94 ? -11.589 0.701 23.555 1.00 88.38 94 ALA A O 1
ATOM 712 N N . THR A 1 95 ? -12.418 -0.321 25.374 1.00 94.06 95 THR A N 1
ATOM 713 C CA . THR A 1 95 ? -11.137 -0.893 25.819 1.00 94.06 95 THR A CA 1
ATOM 714 C C . THR A 1 95 ? -10.591 -1.891 24.799 1.00 94.06 95 THR A C 1
ATOM 716 O O . THR A 1 95 ? -9.414 -1.828 24.444 1.00 94.06 95 THR A O 1
ATOM 719 N N . LEU A 1 96 ? -11.442 -2.782 24.277 1.00 91.56 96 LEU A N 1
ATOM 720 C CA . LEU A 1 96 ? -11.045 -3.755 23.257 1.00 91.56 96 LEU A CA 1
ATOM 721 C C . LEU A 1 96 ? -10.599 -3.069 21.960 1.00 91.56 96 LEU A C 1
ATOM 723 O O . LEU A 1 96 ? -9.561 -3.432 21.407 1.00 91.56 96 LEU A O 1
ATOM 727 N N . ARG A 1 97 ? -11.326 -2.035 21.513 1.00 88.31 97 ARG A N 1
ATOM 728 C CA . ARG A 1 97 ? -10.936 -1.227 20.345 1.00 88.31 97 ARG A CA 1
ATOM 729 C C . ARG A 1 97 ? -9.612 -0.496 20.565 1.00 88.31 97 ARG A C 1
ATOM 731 O O . ARG A 1 97 ? -8.771 -0.476 19.671 1.00 88.31 97 ARG A O 1
ATOM 738 N N . GLY A 1 98 ? -9.401 0.060 21.759 1.00 90.94 98 GLY A N 1
ATOM 739 C CA . GLY A 1 98 ? -8.154 0.733 22.119 1.00 90.94 98 GLY A CA 1
ATOM 740 C C . GLY A 1 98 ? -6.946 -0.202 22.046 1.00 90.94 98 GLY A C 1
ATOM 741 O O . GLY A 1 98 ? -5.941 0.135 21.423 1.00 90.94 98 GLY A O 1
ATOM 742 N N . ILE A 1 99 ? -7.059 -1.404 22.619 1.00 93.88 99 ILE A N 1
ATOM 743 C CA . ILE A 1 99 ? -5.975 -2.397 22.604 1.00 93.88 99 ILE A CA 1
ATOM 744 C C . ILE A 1 99 ? -5.676 -2.864 21.174 1.00 93.88 99 ILE A C 1
ATOM 746 O O . ILE A 1 99 ? -4.506 -2.913 20.790 1.00 93.88 99 ILE A O 1
ATOM 750 N N . ALA A 1 100 ? -6.706 -3.159 20.375 1.00 91.31 100 ALA A N 1
ATOM 751 C CA . ALA A 1 100 ? -6.529 -3.566 18.981 1.00 91.31 100 ALA A CA 1
ATOM 752 C C . ALA A 1 100 ? -5.767 -2.500 18.174 1.00 91.31 100 ALA A C 1
ATOM 754 O O . ALA A 1 100 ? -4.774 -2.815 17.518 1.00 91.31 100 ALA A O 1
ATOM 755 N N . ASN A 1 101 ? -6.150 -1.227 18.309 1.00 91.81 101 ASN A N 1
ATOM 756 C CA . ASN A 1 101 ? -5.483 -0.116 17.626 1.00 91.81 101 ASN A CA 1
ATOM 757 C C . ASN A 1 101 ? -4.002 0.021 18.006 1.00 91.81 101 ASN A C 1
ATOM 759 O O . ASN A 1 101 ? -3.171 0.294 17.141 1.00 91.81 101 ASN A O 1
ATOM 763 N N . VAL A 1 102 ? -3.649 -0.180 19.280 1.00 93.88 102 VAL A N 1
ATOM 764 C CA . VAL A 1 102 ? -2.246 -0.131 19.729 1.00 93.88 102 VAL A CA 1
ATOM 765 C C . VAL A 1 102 ? -1.429 -1.266 19.110 1.00 93.88 102 VAL A C 1
ATOM 767 O O . VAL A 1 102 ? -0.303 -1.037 18.670 1.00 93.88 102 VAL A O 1
ATOM 770 N N . ILE A 1 103 ? -1.991 -2.477 19.042 1.00 95.56 103 ILE A N 1
ATOM 771 C CA . ILE A 1 103 ? -1.323 -3.634 18.430 1.00 95.56 103 ILE A CA 1
ATOM 772 C C . ILE A 1 103 ? -1.075 -3.381 16.939 1.00 95.56 103 ILE A C 1
ATOM 774 O O . ILE A 1 103 ? 0.048 -3.574 16.476 1.00 95.56 103 ILE A O 1
ATOM 778 N N . ILE A 1 104 ? -2.083 -2.883 16.215 1.00 96.38 104 ILE A N 1
ATOM 779 C CA . ILE A 1 104 ? -1.977 -2.578 14.781 1.00 96.38 104 ILE A CA 1
ATOM 780 C C . ILE A 1 104 ? -0.920 -1.500 14.530 1.00 96.38 104 ILE A C 1
ATOM 782 O O . ILE A 1 104 ? -0.028 -1.698 13.711 1.00 96.38 104 ILE A O 1
ATOM 786 N N . ARG A 1 105 ? -0.942 -0.391 15.283 1.00 95.19 105 ARG A N 1
ATOM 787 C CA . ARG A 1 105 ? 0.068 0.674 15.148 1.00 95.19 105 ARG A CA 1
ATOM 788 C C . ARG A 1 105 ? 1.479 0.169 15.428 1.00 95.19 105 ARG A C 1
ATOM 790 O O . ARG A 1 105 ? 2.407 0.519 14.709 1.00 95.19 105 ARG A O 1
ATOM 797 N N . ARG A 1 106 ? 1.648 -0.679 16.446 1.00 96.69 106 ARG A N 1
ATOM 798 C CA . ARG A 1 106 ? 2.943 -1.298 16.748 1.00 96.69 106 ARG A CA 1
ATOM 799 C C . ARG A 1 106 ? 3.412 -2.198 15.607 1.00 96.69 106 ARG A C 1
ATOM 801 O O . ARG A 1 106 ? 4.595 -2.178 15.276 1.00 96.69 106 ARG A O 1
ATOM 808 N N . ARG A 1 107 ? 2.507 -2.986 15.018 1.00 97.56 107 ARG A N 1
ATOM 809 C CA . ARG A 1 107 ? 2.823 -3.8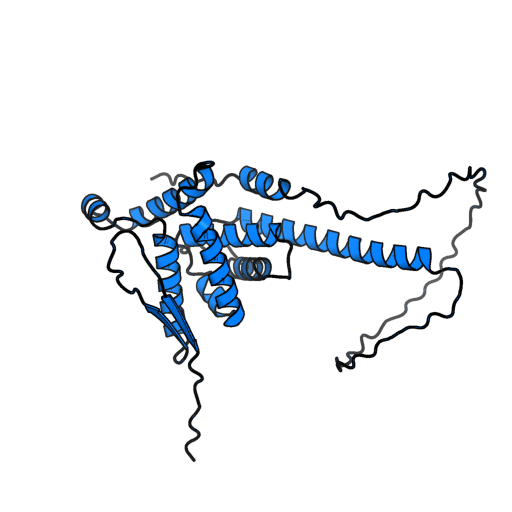43 13.871 1.00 97.56 107 ARG A CA 1
ATOM 810 C C . ARG A 1 107 ? 3.217 -3.005 12.658 1.00 97.56 107 ARG A C 1
ATOM 812 O O . ARG A 1 107 ? 4.268 -3.260 12.086 1.00 97.56 107 ARG A O 1
ATOM 819 N N . LEU A 1 108 ? 2.454 -1.961 12.347 1.00 95.94 108 LEU A N 1
ATOM 820 C CA . LEU A 1 108 ? 2.748 -1.036 11.255 1.00 95.94 108 LEU A CA 1
ATOM 821 C C . LEU A 1 108 ? 4.091 -0.321 11.449 1.00 95.94 108 LEU A C 1
ATOM 823 O O . LEU A 1 108 ? 4.871 -0.252 10.511 1.00 95.94 108 LEU A O 1
ATOM 827 N N . ALA A 1 109 ? 4.410 0.134 12.665 1.00 94.38 109 ALA A N 1
ATOM 828 C CA . ALA A 1 109 ? 5.711 0.732 12.976 1.00 94.38 109 ALA A CA 1
ATOM 829 C C . ALA A 1 109 ? 6.869 -0.269 12.815 1.00 94.38 109 ALA A C 1
ATOM 831 O O . ALA A 1 109 ? 7.937 0.085 12.320 1.00 94.38 109 ALA A O 1
ATOM 832 N N . SER A 1 110 ? 6.653 -1.535 13.194 1.00 97.00 110 SER A N 1
ATOM 833 C CA . SER A 1 110 ? 7.630 -2.605 12.967 1.00 97.00 110 SER A CA 1
ATOM 834 C C . SER A 1 110 ? 7.878 -2.827 11.477 1.00 97.00 110 SER A C 1
ATOM 836 O O . SER A 1 110 ? 9.031 -2.940 11.077 1.00 97.00 110 SER A O 1
ATOM 838 N N . ILE A 1 111 ? 6.820 -2.864 10.663 1.00 96.62 111 ILE A N 1
ATOM 839 C CA . ILE A 1 111 ? 6.929 -2.992 9.206 1.00 96.62 111 ILE A CA 1
ATOM 840 C C . ILE A 1 111 ? 7.645 -1.764 8.637 1.00 96.62 111 ILE A C 1
ATOM 842 O O . ILE A 1 111 ? 8.639 -1.903 7.939 1.00 96.62 111 ILE A O 1
ATOM 846 N N . ALA A 1 112 ? 7.229 -0.560 9.022 1.00 93.50 112 ALA A N 1
ATOM 847 C CA . ALA A 1 112 ? 7.817 0.688 8.549 1.00 93.50 112 ALA A CA 1
ATOM 848 C C . ALA A 1 112 ? 9.328 0.797 8.821 1.00 93.50 112 ALA A C 1
ATOM 850 O O . ALA A 1 112 ? 10.035 1.427 8.049 1.00 93.50 112 ALA A O 1
ATOM 851 N N . SER A 1 113 ? 9.838 0.164 9.885 1.00 93.94 113 SER A N 1
ATOM 852 C CA . SER A 1 113 ? 11.278 0.142 10.184 1.00 93.94 113 SER A CA 1
ATOM 853 C C . SER A 1 113 ? 12.117 -0.715 9.227 1.00 93.94 113 SER A C 1
ATOM 855 O O . SER A 1 113 ? 13.333 -0.550 9.166 1.00 93.94 113 SER A O 1
ATOM 857 N N . VAL A 1 114 ? 11.472 -1.630 8.503 1.00 95.44 114 VAL A N 1
ATOM 858 C CA . VAL A 1 114 ? 12.097 -2.526 7.520 1.00 95.44 114 VAL A CA 1
ATOM 859 C C . VAL A 1 114 ? 12.000 -1.945 6.105 1.00 95.44 114 VAL A C 1
ATOM 861 O O . VAL A 1 114 ? 12.775 -2.310 5.229 1.00 95.44 114 VAL A O 1
ATOM 864 N N . PHE A 1 115 ? 11.063 -1.025 5.878 1.00 90.81 115 PHE A N 1
ATOM 865 C CA . PHE A 1 115 ? 10.841 -0.394 4.584 1.00 90.81 115 PHE A CA 1
ATOM 866 C C . PHE A 1 115 ? 11.620 0.927 4.475 1.00 90.81 115 PHE A C 1
ATOM 868 O O . PHE A 1 115 ? 11.727 1.665 5.456 1.00 90.81 115 PHE A O 1
ATOM 875 N N . PRO A 1 116 ? 12.105 1.289 3.278 1.00 90.56 116 PRO A N 1
ATOM 876 C CA . PRO A 1 116 ? 12.104 0.492 2.047 1.00 90.56 116 PRO A CA 1
ATOM 877 C C . PRO A 1 116 ? 13.147 -0.640 2.039 1.00 90.56 116 PRO A C 1
ATOM 879 O O . PRO A 1 116 ? 14.219 -0.492 2.620 1.00 90.56 116 PRO A O 1
ATOM 882 N N . HIS A 1 117 ? 12.857 -1.716 1.307 1.00 93.12 117 HIS A N 1
ATOM 883 C CA . HIS A 1 117 ? 13.788 -2.825 1.047 1.00 93.12 117 HIS A CA 1
ATOM 884 C C . HIS A 1 117 ? 13.980 -3.053 -0.460 1.00 93.12 117 HIS A C 1
ATOM 886 O O . HIS A 1 117 ? 13.216 -2.522 -1.267 1.00 93.12 117 HIS A O 1
ATOM 892 N N . GLU A 1 118 ? 15.005 -3.821 -0.821 1.00 93.44 118 GLU A N 1
ATOM 893 C CA . GLU A 1 118 ? 15.352 -4.186 -2.200 1.00 93.44 118 GLU A CA 1
ATOM 894 C C . GLU A 1 118 ? 14.801 -5.578 -2.547 1.00 93.44 118 GLU A C 1
ATOM 896 O O . GLU A 1 118 ? 14.586 -6.398 -1.651 1.00 93.44 118 GLU A O 1
ATOM 901 N N . ASP A 1 119 ? 14.561 -5.836 -3.836 1.00 93.06 119 ASP A N 1
ATOM 902 C CA . ASP A 1 119 ? 14.027 -7.124 -4.308 1.00 93.06 119 ASP A CA 1
ATOM 903 C C . ASP A 1 119 ? 15.087 -8.248 -4.278 1.00 93.06 119 ASP A C 1
ATOM 905 O O . ASP A 1 119 ? 14.727 -9.418 -4.158 1.00 93.06 119 ASP A O 1
ATOM 909 N N . ASP A 1 120 ? 16.383 -7.916 -4.341 1.00 93.06 120 ASP A N 1
ATOM 910 C CA . ASP A 1 120 ? 17.472 -8.907 -4.397 1.00 93.06 120 ASP A CA 1
ATOM 911 C C . ASP A 1 120 ? 17.779 -9.558 -3.039 1.00 93.06 120 ASP A C 1
ATOM 913 O O . ASP A 1 120 ? 18.129 -10.739 -2.965 1.00 93.06 120 ASP A O 1
ATOM 917 N N . GLU A 1 121 ? 17.641 -8.799 -1.950 1.00 94.62 121 GLU A N 1
ATOM 918 C CA . GLU A 1 121 ? 17.876 -9.268 -0.581 1.00 94.62 121 GLU A CA 1
ATOM 919 C C . GLU A 1 121 ? 16.658 -8.951 0.305 1.00 94.62 121 GLU A C 1
ATOM 921 O O . GLU A 1 121 ? 16.708 -8.069 1.172 1.00 94.62 121 GLU A O 1
ATOM 926 N N . PRO A 1 122 ? 15.525 -9.649 0.091 1.00 94.38 122 PRO A N 1
ATOM 927 C CA . PRO A 1 122 ? 14.312 -9.385 0.840 1.00 94.38 122 PRO A CA 1
ATOM 928 C C . PRO A 1 122 ? 14.494 -9.755 2.322 1.00 94.38 122 PRO A C 1
ATOM 930 O O . PRO A 1 122 ? 15.075 -10.796 2.651 1.00 94.38 122 PRO A O 1
ATOM 933 N N . PRO A 1 123 ? 13.954 -8.946 3.248 1.00 95.56 123 PRO A N 1
ATOM 934 C CA . PRO A 1 123 ? 13.997 -9.247 4.671 1.00 95.56 123 PRO A CA 1
ATOM 935 C C . PRO A 1 123 ? 13.204 -10.521 4.994 1.00 95.56 123 PRO A C 1
ATOM 937 O O . PRO A 1 123 ? 12.216 -10.861 4.336 1.00 95.56 123 PRO A O 1
ATOM 940 N N . GLU A 1 124 ? 13.599 -11.224 6.058 1.00 97.19 124 GLU A N 1
ATOM 941 C CA . GLU A 1 124 ? 12.893 -12.432 6.489 1.00 97.19 124 GLU A CA 1
ATOM 942 C C . GLU A 1 124 ? 11.418 -12.119 6.799 1.00 97.19 124 GLU A C 1
ATOM 944 O O . GLU A 1 124 ? 11.095 -11.239 7.601 1.00 97.19 124 GLU A O 1
ATOM 949 N N . GLY A 1 125 ? 10.511 -12.852 6.149 1.00 96.50 125 GLY A N 1
ATOM 950 C CA . GLY A 1 125 ? 9.072 -12.675 6.323 1.00 96.50 125 GLY A CA 1
ATOM 951 C C . GLY A 1 125 ? 8.470 -11.486 5.569 1.00 96.50 125 GLY A C 1
ATOM 952 O O . GLY A 1 125 ? 7.358 -11.087 5.919 1.00 96.50 125 GLY A O 1
ATOM 953 N N . VAL A 1 126 ? 9.150 -10.946 4.547 1.00 97.00 126 VAL A N 1
ATOM 954 C CA . VAL A 1 126 ? 8.655 -9.833 3.713 1.00 97.00 126 VAL A CA 1
ATOM 955 C C . VAL A 1 126 ? 7.225 -10.052 3.205 1.00 97.00 126 VAL A C 1
ATOM 957 O O . VAL A 1 126 ? 6.389 -9.157 3.290 1.00 97.00 126 VAL A O 1
ATOM 960 N N . ASP A 1 127 ? 6.906 -11.275 2.786 1.00 97.38 127 ASP A N 1
ATOM 961 C CA . ASP A 1 127 ? 5.582 -11.647 2.291 1.00 97.38 127 ASP A CA 1
ATOM 962 C C . ASP A 1 127 ? 4.487 -11.392 3.334 1.00 97.38 127 ASP A C 1
ATOM 964 O O . ASP A 1 127 ? 3.478 -10.760 3.038 1.00 97.38 127 ASP A O 1
ATOM 968 N N . SER A 1 128 ? 4.735 -11.793 4.587 1.00 97.62 128 SER A N 1
ATOM 969 C CA . SER A 1 128 ? 3.798 -11.558 5.693 1.00 97.62 128 SER A CA 1
ATOM 970 C C . SER A 1 128 ? 3.634 -10.073 6.017 1.00 97.62 128 SER A C 1
ATOM 972 O O . SER A 1 128 ? 2.587 -9.656 6.502 1.00 97.62 128 SER A O 1
ATOM 974 N N . MET A 1 129 ? 4.663 -9.259 5.753 1.00 98.12 129 MET A N 1
ATOM 975 C CA . MET A 1 129 ? 4.572 -7.810 5.926 1.00 98.12 129 MET A CA 1
ATOM 976 C C . MET A 1 129 ? 3.684 -7.194 4.848 1.00 98.12 129 MET A C 1
ATOM 978 O O . MET A 1 129 ? 2.899 -6.303 5.161 1.00 98.12 129 MET A O 1
ATOM 982 N N . TYR A 1 130 ? 3.770 -7.671 3.603 1.00 98.19 130 TYR A N 1
ATOM 983 C CA . TYR A 1 130 ? 2.868 -7.236 2.539 1.00 98.19 130 TYR A CA 1
ATOM 984 C C . TYR A 1 130 ? 1.427 -7.680 2.782 1.00 98.19 130 TYR A C 1
ATOM 986 O O . TYR A 1 130 ? 0.530 -6.862 2.595 1.00 98.19 130 TYR A O 1
ATOM 994 N N . ASP A 1 131 ? 1.200 -8.906 3.261 1.00 98.00 131 ASP A N 1
ATOM 995 C CA . ASP A 1 131 ? -0.138 -9.368 3.655 1.00 98.00 131 ASP A CA 1
ATOM 996 C C . ASP A 1 131 ? -0.757 -8.429 4.705 1.00 98.00 131 ASP A C 1
ATOM 998 O O . ASP A 1 131 ? -1.888 -7.963 4.545 1.00 98.00 131 ASP A O 1
ATOM 1002 N N . ASP A 1 132 ? 0.014 -8.075 5.739 1.00 98.06 132 ASP A N 1
ATOM 1003 C CA . ASP A 1 132 ? -0.420 -7.132 6.771 1.00 98.06 132 ASP A CA 1
ATOM 1004 C C . ASP A 1 132 ? -0.675 -5.725 6.201 1.00 98.06 132 ASP A C 1
ATOM 1006 O O . ASP A 1 132 ? -1.663 -5.083 6.556 1.00 98.06 132 ASP A O 1
ATOM 1010 N N . LEU A 1 133 ? 0.193 -5.221 5.314 1.00 97.69 133 LEU A N 1
ATOM 1011 C CA . LEU A 1 133 ? 0.026 -3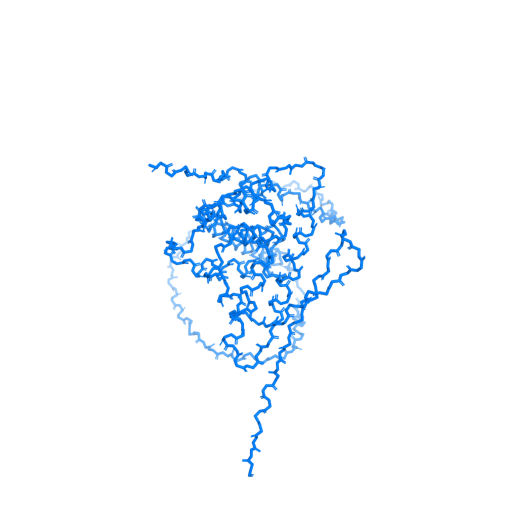.900 4.695 1.00 97.69 133 LEU A CA 1
ATOM 1012 C C . LEU A 1 133 ? -1.222 -3.828 3.813 1.00 97.69 133 LEU A C 1
ATOM 1014 O O . LEU A 1 133 ? -1.944 -2.831 3.867 1.00 97.69 133 LEU A O 1
ATOM 1018 N N . LEU A 1 134 ? -1.482 -4.866 3.016 1.00 97.81 134 LEU A N 1
ATOM 1019 C CA . LEU A 1 134 ? -2.662 -4.950 2.159 1.00 97.81 134 LEU A CA 1
ATOM 1020 C C . LEU A 1 134 ? -3.943 -5.060 2.991 1.00 97.81 134 LEU A C 1
ATOM 1022 O O . LEU A 1 134 ? -4.940 -4.414 2.661 1.00 97.81 134 LEU A O 1
ATOM 1026 N N . ASP A 1 135 ? -3.910 -5.792 4.108 1.00 97.25 135 ASP A N 1
ATOM 1027 C CA . ASP A 1 135 ? -5.031 -5.824 5.046 1.00 97.25 135 ASP A CA 1
ATOM 1028 C C . ASP A 1 135 ? -5.252 -4.441 5.683 1.00 97.25 135 ASP A C 1
ATOM 1030 O O . ASP A 1 135 ? -6.360 -3.903 5.632 1.00 97.25 135 ASP A O 1
ATOM 1034 N N . PHE A 1 136 ? -4.193 -3.788 6.177 1.00 97.25 136 PHE A N 1
ATOM 1035 C CA . PHE A 1 136 ? -4.272 -2.439 6.752 1.00 97.25 136 PHE A CA 1
ATOM 1036 C C . PHE A 1 136 ? -4.733 -1.370 5.759 1.00 97.25 136 PHE A C 1
ATOM 1038 O O . PHE A 1 136 ? -5.329 -0.377 6.177 1.00 97.25 136 PHE A O 1
ATOM 1045 N N . ALA A 1 137 ? -4.493 -1.557 4.462 1.00 97.06 137 ALA A N 1
ATOM 1046 C CA . ALA A 1 137 ? -4.957 -0.668 3.403 1.00 97.06 137 ALA A CA 1
ATOM 1047 C C . ALA A 1 137 ? -6.474 -0.791 3.131 1.00 97.06 137 ALA A C 1
ATOM 1049 O O . ALA A 1 137 ? -7.089 0.134 2.585 1.00 97.06 137 ALA A O 1
ATOM 1050 N N . ARG A 1 138 ? -7.117 -1.888 3.555 1.00 95.88 138 ARG A N 1
ATOM 1051 C CA . ARG A 1 138 ? -8.504 -2.210 3.200 1.00 95.88 138 ARG A CA 1
ATOM 1052 C C . ARG A 1 138 ? -9.514 -1.179 3.736 1.00 95.88 138 ARG A C 1
ATOM 1054 O O . ARG A 1 138 ? -9.502 -0.845 4.928 1.00 95.88 138 ARG A O 1
ATOM 1061 N N . PRO A 1 139 ? -10.431 -0.662 2.897 1.00 94.12 139 PRO A N 1
ATOM 1062 C CA . PRO A 1 139 ? -11.424 0.316 3.334 1.00 94.12 139 PRO A CA 1
ATOM 1063 C C . PRO A 1 139 ? -12.429 -0.262 4.327 1.00 94.12 139 PRO A C 1
ATOM 1065 O O . PRO A 1 139 ? -12.923 -1.375 4.171 1.00 94.12 139 PRO A O 1
ATOM 1068 N N . GLY A 1 140 ? -12.762 0.534 5.346 1.00 92.81 140 GLY A N 1
ATOM 1069 C CA . GLY A 1 140 ? -13.804 0.222 6.330 1.00 92.81 140 GLY A CA 1
ATOM 1070 C C . GLY A 1 140 ? -13.376 -0.681 7.492 1.00 92.81 140 GLY A C 1
ATOM 1071 O O . GLY A 1 140 ? -14.139 -0.806 8.447 1.00 92.81 140 GLY A O 1
ATOM 1072 N N . PHE A 1 141 ? -12.174 -1.266 7.456 1.00 92.81 141 PHE A N 1
ATOM 1073 C CA . PHE A 1 141 ? -11.663 -2.126 8.535 1.00 92.81 141 PHE A CA 1
ATOM 1074 C C . PHE A 1 141 ? -10.803 -1.370 9.551 1.00 92.81 141 PHE A C 1
ATOM 1076 O O . PHE A 1 141 ? -10.865 -1.646 10.749 1.00 92.81 141 PHE A O 1
ATOM 1083 N N . TYR A 1 142 ? -10.037 -0.388 9.079 1.00 95.31 142 TYR A N 1
ATOM 1084 C CA . TYR A 1 142 ? -9.051 0.341 9.873 1.00 95.31 142 TYR A CA 1
ATOM 1085 C C . TYR A 1 142 ? -9.308 1.850 9.852 1.00 95.31 142 TYR A C 1
ATOM 1087 O O . TYR A 1 142 ? -9.971 2.373 8.953 1.00 95.31 142 TYR A O 1
ATOM 1095 N N . SER A 1 143 ? -8.783 2.573 10.851 1.00 93.62 143 SER A N 1
ATOM 1096 C CA . SER A 1 143 ? -8.883 4.037 10.886 1.00 93.62 143 SER A CA 1
ATOM 1097 C C . SER A 1 143 ? -8.165 4.663 9.690 1.00 93.62 143 SER A C 1
ATOM 1099 O O . SER A 1 143 ? -7.155 4.138 9.217 1.00 93.62 143 SER A O 1
ATOM 1101 N N . GLN A 1 144 ? -8.636 5.828 9.238 1.00 92.44 144 GLN A N 1
ATOM 1102 C CA . GLN A 1 144 ? -8.073 6.503 8.064 1.00 92.44 144 GLN A CA 1
ATOM 1103 C C . GLN A 1 144 ? -6.561 6.761 8.185 1.00 92.44 144 GLN A C 1
ATOM 1105 O O . GLN A 1 144 ? -5.840 6.663 7.197 1.00 92.44 144 GLN A O 1
ATOM 1110 N N . SER A 1 145 ? -6.068 7.028 9.397 1.00 90.69 145 SER A N 1
ATOM 1111 C CA . SER A 1 145 ? -4.639 7.205 9.681 1.00 90.69 145 SER A CA 1
ATOM 1112 C C . SER A 1 145 ? -3.801 5.942 9.449 1.00 90.69 145 SER A C 1
ATOM 1114 O O . SER A 1 145 ? -2.746 6.025 8.825 1.00 90.69 145 SER A O 1
ATOM 1116 N N . ILE A 1 146 ? -4.275 4.774 9.898 1.00 95.06 146 ILE A N 1
ATOM 1117 C CA . ILE A 1 146 ? -3.594 3.484 9.694 1.00 95.06 146 ILE A CA 1
ATOM 1118 C C . ILE A 1 146 ? -3.566 3.155 8.202 1.00 95.06 146 ILE A C 1
ATOM 1120 O O . ILE A 1 146 ? -2.506 2.855 7.660 1.00 95.06 146 ILE A O 1
ATOM 1124 N N . ARG A 1 147 ? -4.716 3.303 7.533 1.00 95.88 147 ARG A N 1
ATOM 1125 C CA . ARG A 1 147 ? -4.856 3.057 6.093 1.00 95.88 147 ARG A CA 1
ATOM 1126 C C . ARG A 1 147 ? -3.918 3.933 5.273 1.00 95.88 147 ARG A C 1
ATOM 1128 O O . ARG A 1 147 ? -3.174 3.429 4.440 1.00 95.88 147 ARG A O 1
ATOM 1135 N N . LYS A 1 148 ? -3.908 5.243 5.544 1.00 90.50 148 LYS A N 1
ATOM 1136 C CA . LYS A 1 148 ? -3.032 6.205 4.862 1.00 90.50 148 LYS A CA 1
ATOM 1137 C C . LYS A 1 148 ? -1.558 5.846 5.048 1.00 90.50 148 LYS A C 1
ATOM 1139 O O . LYS A 1 148 ? -0.810 5.873 4.079 1.00 90.50 148 LYS A O 1
ATOM 1144 N N . SER A 1 149 ? -1.155 5.478 6.264 1.00 91.75 149 SER A N 1
ATOM 1145 C CA . SER A 1 149 ? 0.226 5.083 6.551 1.00 91.75 149 SER A CA 1
ATOM 1146 C C . SER A 1 149 ? 0.620 3.786 5.829 1.00 91.75 149 SER A C 1
ATOM 1148 O O . SER A 1 149 ? 1.692 3.736 5.232 1.00 91.75 149 SER A O 1
ATOM 1150 N N . ALA A 1 150 ? -0.259 2.778 5.785 1.00 96.19 150 ALA A N 1
ATOM 1151 C CA . ALA A 1 150 ? -0.025 1.557 5.011 1.00 96.19 150 ALA A CA 1
ATOM 1152 C C . ALA A 1 150 ? 0.102 1.846 3.503 1.00 96.19 150 ALA A C 1
ATOM 1154 O O . ALA A 1 150 ? 1.066 1.418 2.872 1.00 96.19 150 ALA A O 1
ATOM 1155 N N . MET A 1 151 ? -0.806 2.653 2.942 1.00 94.62 151 MET A N 1
ATOM 1156 C CA . MET A 1 151 ? -0.754 3.069 1.534 1.00 94.62 151 MET A CA 1
ATOM 1157 C C . MET A 1 151 ? 0.524 3.834 1.189 1.00 94.62 151 MET A C 1
ATOM 1159 O O . MET A 1 151 ? 1.085 3.653 0.112 1.00 94.62 151 MET A O 1
ATOM 1163 N N . GLN A 1 152 ? 1.016 4.673 2.100 1.00 91.06 152 GLN A N 1
ATOM 1164 C CA . GLN A 1 152 ? 2.276 5.386 1.906 1.00 91.06 152 GLN A CA 1
ATOM 1165 C C . GLN A 1 152 ? 3.471 4.437 1.850 1.00 91.06 152 GLN A C 1
ATOM 1167 O O . GLN A 1 152 ? 4.337 4.636 1.006 1.00 91.06 152 GLN A O 1
ATOM 1172 N N . LEU A 1 153 ? 3.508 3.395 2.686 1.00 92.75 153 LEU A N 1
ATOM 1173 C CA . LEU A 1 153 ? 4.565 2.380 2.620 1.00 92.75 153 LEU A CA 1
ATOM 1174 C C . LEU A 1 153 ? 4.535 1.621 1.287 1.00 92.75 153 LEU A C 1
ATOM 1176 O O . LEU A 1 153 ? 5.586 1.433 0.677 1.00 92.75 153 LEU A O 1
ATOM 1180 N N . LEU A 1 154 ? 3.343 1.267 0.789 1.00 95.50 154 LEU A N 1
ATOM 1181 C CA . LEU A 1 154 ? 3.187 0.656 -0.537 1.00 95.50 154 LEU A CA 1
ATOM 1182 C C . LEU A 1 154 ? 3.680 1.595 -1.651 1.00 95.50 154 LEU A C 1
ATOM 1184 O O . LEU A 1 154 ? 4.434 1.176 -2.523 1.00 95.50 154 LEU A O 1
ATOM 1188 N N . LEU A 1 155 ? 3.318 2.880 -1.603 1.00 92.06 155 LEU A N 1
ATOM 1189 C CA . LEU A 1 155 ? 3.764 3.873 -2.587 1.00 92.06 155 LEU A CA 1
ATOM 1190 C C . LEU A 1 155 ? 5.270 4.134 -2.540 1.00 92.06 155 LEU A C 1
ATOM 1192 O O . LEU A 1 155 ? 5.873 4.325 -3.592 1.00 92.06 155 LEU A O 1
ATOM 1196 N N . VAL A 1 156 ? 5.884 4.131 -1.353 1.00 88.25 156 VAL A N 1
ATOM 1197 C CA . VAL A 1 156 ? 7.346 4.215 -1.209 1.00 88.25 156 VAL A CA 1
ATOM 1198 C C . VAL A 1 156 ? 8.004 3.055 -1.938 1.00 88.25 156 VAL A C 1
ATOM 1200 O O . VAL A 1 156 ? 8.952 3.259 -2.691 1.00 88.25 156 VAL A O 1
ATOM 1203 N N . GLN A 1 157 ? 7.464 1.854 -1.765 1.00 92.56 157 GLN A N 1
ATOM 1204 C CA . GLN A 1 157 ? 7.996 0.662 -2.398 1.00 92.56 157 GLN A CA 1
ATOM 1205 C C . GLN A 1 157 ? 7.812 0.674 -3.925 1.00 92.56 157 GLN A C 1
ATOM 1207 O O . GLN A 1 157 ? 8.753 0.377 -4.658 1.00 92.56 157 GLN A O 1
ATOM 1212 N N . ILE A 1 158 ? 6.648 1.121 -4.412 1.00 93.12 158 ILE A N 1
ATOM 1213 C CA . ILE A 1 158 ? 6.404 1.370 -5.844 1.00 93.12 158 ILE A CA 1
ATOM 1214 C C . ILE A 1 158 ? 7.388 2.410 -6.388 1.00 93.12 158 ILE A C 1
ATOM 1216 O O . ILE A 1 158 ? 7.953 2.218 -7.458 1.00 93.12 158 ILE A O 1
ATOM 1220 N N . GLY A 1 159 ? 7.643 3.485 -5.638 1.00 86.69 159 GLY A N 1
ATOM 1221 C CA . GLY A 1 159 ? 8.617 4.514 -6.002 1.00 86.69 159 GLY A CA 1
ATOM 1222 C C . GLY A 1 159 ? 10.034 3.967 -6.193 1.00 86.69 159 GLY A C 1
ATOM 1223 O O . GLY A 1 159 ? 10.777 4.481 -7.019 1.00 86.69 159 GLY A O 1
ATOM 1224 N N . ARG A 1 160 ? 10.393 2.893 -5.483 1.00 86.69 160 ARG A N 1
ATOM 1225 C CA . ARG A 1 160 ? 11.679 2.196 -5.638 1.00 86.69 160 ARG A CA 1
ATOM 1226 C C . ARG A 1 160 ? 11.680 1.107 -6.701 1.00 86.69 160 ARG A C 1
ATOM 1228 O O . ARG A 1 160 ? 12.699 0.456 -6.868 1.00 86.69 160 ARG A O 1
ATOM 1235 N N . CYS A 1 161 ? 10.547 0.856 -7.353 1.00 89.62 161 CYS A N 1
ATOM 1236 C CA . CYS A 1 161 ? 10.348 -0.253 -8.292 1.00 89.62 161 CYS A CA 1
ATOM 1237 C C . CYS A 1 161 ? 10.627 -1.658 -7.716 1.00 89.62 161 CYS A C 1
ATOM 1239 O O . CYS A 1 161 ? 10.534 -2.643 -8.446 1.00 89.62 161 CYS A O 1
ATOM 1241 N N . ALA A 1 162 ? 10.872 -1.768 -6.407 1.00 93.25 162 ALA A N 1
ATOM 1242 C CA . ALA A 1 162 ? 11.140 -3.013 -5.697 1.00 93.25 162 ALA A CA 1
ATOM 1243 C C . ALA A 1 162 ? 9.816 -3.705 -5.326 1.00 93.25 162 ALA A C 1
ATOM 1245 O O . ALA A 1 162 ? 9.380 -3.715 -4.174 1.00 93.25 162 ALA A O 1
ATOM 1246 N N . THR A 1 163 ? 9.090 -4.154 -6.349 1.00 96.06 163 THR A N 1
ATOM 1247 C CA . THR A 1 163 ? 7.696 -4.615 -6.240 1.00 96.06 163 THR A CA 1
ATOM 1248 C C . THR A 1 163 ? 7.531 -6.112 -6.485 1.00 96.06 163 THR A C 1
ATOM 1250 O O . THR A 1 163 ? 6.400 -6.605 -6.445 1.00 96.06 163 THR A O 1
ATOM 1253 N N . ALA A 1 164 ? 8.626 -6.853 -6.692 1.00 96.25 164 ALA A N 1
ATOM 1254 C CA . ALA A 1 164 ? 8.578 -8.266 -7.063 1.00 96.25 164 ALA A CA 1
ATOM 1255 C C . ALA A 1 164 ? 7.837 -9.127 -6.029 1.00 96.25 164 ALA A C 1
ATOM 1257 O O . ALA A 1 164 ? 7.032 -9.978 -6.400 1.00 96.25 164 ALA A O 1
ATOM 1258 N N . HIS A 1 165 ? 8.043 -8.864 -4.736 1.00 96.81 165 HIS A N 1
ATOM 1259 C CA . HIS A 1 165 ? 7.359 -9.574 -3.646 1.00 96.81 165 HIS A CA 1
ATOM 1260 C C . HIS A 1 165 ? 5.928 -9.082 -3.390 1.00 96.81 165 HIS A C 1
ATOM 1262 O O . HIS A 1 165 ? 5.076 -9.834 -2.921 1.00 96.81 165 HIS A O 1
ATOM 1268 N N . MET A 1 166 ? 5.642 -7.823 -3.721 1.00 97.19 166 MET A N 1
ATOM 1269 C CA . MET A 1 166 ? 4.336 -7.202 -3.499 1.00 97.19 166 MET A CA 1
ATOM 1270 C C . MET A 1 166 ? 3.300 -7.654 -4.535 1.00 97.19 166 MET A C 1
ATOM 1272 O O . MET A 1 166 ? 2.142 -7.892 -4.194 1.00 97.19 166 MET A O 1
ATOM 1276 N N . ILE A 1 167 ? 3.707 -7.781 -5.803 1.00 97.56 167 ILE A N 1
ATOM 1277 C CA . ILE A 1 167 ? 2.811 -8.102 -6.923 1.00 97.56 167 ILE A CA 1
ATOM 1278 C C . ILE A 1 167 ? 2.056 -9.429 -6.717 1.00 97.56 167 ILE A C 1
ATOM 1280 O O . ILE A 1 167 ? 0.829 -9.408 -6.832 1.00 97.56 167 ILE A O 1
ATOM 1284 N N . PRO A 1 168 ? 2.703 -10.560 -6.363 1.00 96.75 168 PRO A N 1
ATOM 1285 C CA . PRO A 1 168 ? 1.999 -11.815 -6.107 1.00 96.75 168 PRO A CA 1
ATOM 1286 C C . PRO A 1 168 ? 0.920 -11.678 -5.027 1.00 96.75 168 PRO A C 1
ATOM 1288 O O . PRO A 1 168 ? -0.186 -12.179 -5.197 1.00 96.75 168 PRO A O 1
ATOM 1291 N N . ARG A 1 169 ? 1.200 -10.917 -3.962 1.00 97.38 169 ARG A N 1
ATOM 1292 C CA . ARG A 1 169 ? 0.263 -10.696 -2.848 1.00 97.38 169 ARG A CA 1
ATOM 1293 C C . ARG A 1 169 ? -0.938 -9.851 -3.251 1.00 97.38 169 ARG A C 1
ATOM 1295 O O . ARG A 1 169 ? -2.052 -10.117 -2.815 1.00 97.38 169 ARG A O 1
ATOM 1302 N N . ILE A 1 170 ? -0.737 -8.873 -4.132 1.00 97.00 170 ILE A N 1
ATOM 1303 C CA . ILE A 1 170 ? -1.845 -8.112 -4.721 1.00 97.00 170 ILE A CA 1
ATOM 1304 C C . ILE A 1 170 ? -2.709 -9.019 -5.602 1.00 97.00 170 ILE A C 1
ATOM 1306 O O . ILE A 1 170 ? -3.930 -8.904 -5.567 1.00 97.00 170 ILE A O 1
ATOM 1310 N N . LEU A 1 171 ? -2.103 -9.927 -6.371 1.00 95.75 171 LEU A N 1
ATOM 1311 C CA . LEU A 1 171 ? -2.837 -10.849 -7.246 1.00 95.75 171 LEU A CA 1
ATOM 1312 C C . LEU A 1 171 ? -3.600 -11.943 -6.481 1.00 95.75 171 LEU A C 1
ATOM 1314 O O . LEU A 1 171 ? -4.587 -12.455 -7.006 1.00 95.75 171 LEU A O 1
ATOM 1318 N N . ASP A 1 172 ? -3.197 -12.253 -5.247 1.00 95.75 172 ASP A N 1
ATOM 1319 C CA . ASP A 1 172 ? -3.935 -13.144 -4.342 1.00 95.75 172 ASP A CA 1
ATOM 1320 C C . ASP A 1 172 ? -5.237 -12.507 -3.803 1.00 95.75 172 ASP A C 1
ATOM 1322 O O . ASP A 1 172 ? -6.111 -13.209 -3.279 1.00 95.75 172 ASP A O 1
ATOM 1326 N N . LEU A 1 173 ? -5.407 -11.183 -3.932 1.00 95.12 173 LEU A N 1
ATOM 1327 C CA . LEU A 1 173 ? -6.620 -10.490 -3.499 1.00 95.12 173 LEU A CA 1
ATOM 1328 C C . LEU A 1 173 ? -7.809 -10.761 -4.442 1.00 95.12 173 LEU A C 1
ATOM 1330 O O . LEU A 1 173 ? -7.645 -10.931 -5.652 1.00 95.12 173 LEU A O 1
ATOM 1334 N N . PRO A 1 174 ? -9.055 -10.714 -3.932 1.00 93.75 174 PRO A N 1
ATOM 1335 C CA . PRO A 1 174 ? -10.238 -10.683 -4.784 1.00 93.75 174 PRO A CA 1
ATOM 1336 C C . PRO A 1 174 ? -10.170 -9.521 -5.783 1.00 93.75 174 PRO A C 1
ATOM 1338 O O . PRO A 1 174 ? -9.785 -8.413 -5.420 1.00 93.75 174 PRO A O 1
ATOM 1341 N N . SER A 1 175 ? -10.632 -9.727 -7.021 1.00 89.50 175 SER A N 1
ATOM 1342 C CA . SER A 1 175 ? -10.568 -8.696 -8.075 1.00 89.50 175 SER A CA 1
ATOM 1343 C C . SER A 1 175 ? -11.178 -7.355 -7.653 1.00 89.50 175 SER A C 1
ATOM 1345 O O . SER A 1 175 ? -10.629 -6.299 -7.955 1.00 89.50 175 SER A O 1
ATOM 1347 N N . VAL A 1 176 ? -12.282 -7.392 -6.901 1.00 91.62 176 VAL A N 1
ATOM 1348 C CA . VAL A 1 176 ? -12.931 -6.200 -6.334 1.00 91.62 176 VAL A CA 1
ATOM 1349 C C . VAL A 1 176 ? -11.979 -5.424 -5.421 1.00 91.62 176 VAL A C 1
ATOM 1351 O O . VAL A 1 176 ? -11.916 -4.201 -5.513 1.00 91.62 176 VAL A O 1
ATOM 1354 N N . ASP A 1 177 ? -11.209 -6.121 -4.586 1.00 94.62 177 ASP A N 1
ATOM 1355 C CA . ASP A 1 177 ? -10.255 -5.500 -3.669 1.00 94.62 177 ASP A CA 1
ATOM 1356 C C . ASP A 1 177 ? -9.050 -4.925 -4.430 1.00 94.62 177 ASP A C 1
ATOM 1358 O O . ASP A 1 177 ? -8.613 -3.822 -4.109 1.00 94.62 177 ASP A O 1
ATOM 1362 N N . ILE A 1 178 ? -8.579 -5.591 -5.495 1.00 94.62 178 ILE A N 1
ATOM 1363 C CA . ILE A 1 178 ? -7.527 -5.058 -6.383 1.00 94.62 178 ILE A CA 1
ATOM 1364 C C . ILE A 1 178 ? -7.981 -3.738 -7.018 1.00 94.62 178 ILE A C 1
ATOM 1366 O O . ILE A 1 178 ? -7.247 -2.753 -6.998 1.00 94.62 178 ILE A O 1
ATOM 1370 N N . HIS A 1 179 ? -9.204 -3.685 -7.554 1.00 91.69 179 HIS A N 1
ATOM 1371 C CA . HIS A 1 179 ? -9.755 -2.467 -8.156 1.00 91.69 179 HIS A CA 1
ATOM 1372 C C . HIS A 1 179 ? -9.831 -1.307 -7.166 1.00 91.69 179 HIS A C 1
ATOM 1374 O O . HIS A 1 179 ? -9.453 -0.182 -7.494 1.00 91.69 179 HIS A O 1
ATOM 1380 N N . VAL A 1 180 ? -10.318 -1.589 -5.961 1.00 94.06 180 VAL A N 1
ATOM 1381 C CA . VAL A 1 180 ? -10.426 -0.605 -4.887 1.00 94.06 180 VAL A CA 1
ATOM 1382 C C . VAL A 1 180 ? -9.037 -0.108 -4.480 1.00 94.06 180 VAL A C 1
ATOM 1384 O O . VAL A 1 180 ? -8.820 1.103 -4.469 1.00 94.06 180 VAL A O 1
ATOM 1387 N N . LEU A 1 181 ? -8.083 -1.017 -4.256 1.00 95.44 181 LEU A N 1
ATOM 1388 C CA . LEU A 1 181 ? -6.693 -0.693 -3.924 1.00 95.44 181 LEU A CA 1
ATOM 1389 C C . LEU A 1 181 ? -6.053 0.196 -4.999 1.00 95.44 181 LEU A C 1
ATOM 1391 O O . LEU A 1 181 ? -5.526 1.259 -4.682 1.00 95.44 181 LEU A O 1
ATOM 1395 N N . LEU A 1 182 ? -6.138 -0.201 -6.272 1.00 94.75 182 LEU A N 1
ATOM 1396 C CA . LEU A 1 182 ? -5.571 0.561 -7.386 1.00 94.75 182 LEU A CA 1
ATOM 1397 C C . LEU A 1 182 ? -6.229 1.935 -7.531 1.00 94.75 182 LEU A C 1
ATOM 1399 O O . LEU A 1 182 ? -5.529 2.919 -7.751 1.00 94.75 182 LEU A O 1
ATOM 1403 N N . SER A 1 183 ? -7.553 2.031 -7.374 1.00 92.50 183 SER A N 1
ATOM 1404 C CA . SER A 1 183 ? -8.255 3.319 -7.434 1.00 92.50 183 SER A CA 1
ATOM 1405 C C . SER A 1 183 ? -7.801 4.274 -6.329 1.00 92.50 183 SER A C 1
ATOM 1407 O O . SER A 1 183 ? -7.617 5.467 -6.574 1.00 92.50 183 SER A O 1
ATOM 1409 N N . GLU A 1 184 ? -7.551 3.748 -5.129 1.00 93.06 184 GLU A N 1
ATOM 1410 C CA . GLU A 1 184 ? -7.081 4.543 -4.003 1.00 93.06 184 GLU A CA 1
ATOM 1411 C C . GLU A 1 184 ? -5.615 4.949 -4.185 1.00 93.06 184 GLU A C 1
ATOM 1413 O O . GLU A 1 184 ? -5.291 6.123 -4.003 1.00 93.06 184 GLU A O 1
ATOM 1418 N N . LEU A 1 185 ? -4.752 4.040 -4.652 1.00 92.38 185 LEU A N 1
ATOM 1419 C CA . LEU A 1 185 ? -3.371 4.362 -5.022 1.00 92.38 185 LEU A CA 1
ATOM 1420 C C . LEU A 1 185 ? -3.321 5.474 -6.076 1.00 92.38 185 LEU A C 1
ATOM 1422 O O . LEU A 1 185 ? -2.606 6.453 -5.880 1.00 92.38 185 LEU A O 1
ATOM 1426 N N . ILE A 1 186 ? -4.130 5.382 -7.138 1.00 89.56 186 ILE A N 1
ATOM 1427 C CA . ILE A 1 186 ? -4.225 6.419 -8.179 1.00 89.56 186 ILE A CA 1
ATOM 1428 C C . ILE A 1 186 ? -4.679 7.753 -7.578 1.00 89.56 186 ILE A C 1
ATOM 1430 O O . ILE A 1 186 ? -4.098 8.787 -7.893 1.00 89.56 186 ILE A O 1
ATOM 1434 N N . SER A 1 187 ? -5.666 7.745 -6.676 1.00 88.12 187 SER A N 1
ATOM 1435 C CA . SER A 1 187 ? -6.154 8.975 -6.034 1.00 88.12 187 SER A CA 1
ATOM 1436 C C . SER A 1 187 ? -5.089 9.674 -5.178 1.00 88.12 187 SER A C 1
ATOM 1438 O O . SER A 1 187 ? -5.053 10.902 -5.110 1.00 88.12 187 SER A O 1
ATOM 1440 N N . ILE A 1 188 ? -4.194 8.903 -4.547 1.00 84.44 188 ILE A N 1
ATOM 1441 C CA . ILE A 1 188 ? -3.082 9.440 -3.755 1.00 84.44 188 ILE A CA 1
ATOM 1442 C C . ILE A 1 188 ? -1.963 9.934 -4.680 1.00 84.44 188 ILE A C 1
ATOM 1444 O O . ILE A 1 188 ? -1.376 10.988 -4.430 1.00 84.44 188 ILE A O 1
ATOM 1448 N N . VAL A 1 189 ? -1.689 9.194 -5.758 1.00 80.38 189 VAL A N 1
ATOM 1449 C CA . VAL A 1 189 ? -0.698 9.551 -6.781 1.00 80.38 189 VAL A CA 1
ATOM 1450 C C . VAL A 1 189 ? -1.062 10.871 -7.463 1.00 80.38 189 VAL A C 1
ATOM 1452 O O . VAL A 1 189 ? -0.204 11.742 -7.572 1.00 80.38 189 VAL A O 1
ATOM 1455 N N . ASP A 1 190 ? -2.324 11.069 -7.847 1.00 70.75 190 ASP A N 1
ATOM 1456 C CA . ASP A 1 190 ? -2.787 12.280 -8.544 1.00 70.75 190 ASP A CA 1
ATOM 1457 C C . ASP A 1 190 ? -2.615 13.551 -7.687 1.00 70.75 190 ASP A C 1
ATOM 1459 O O . ASP A 1 190 ? -2.204 14.604 -8.171 1.00 70.75 190 ASP A O 1
ATOM 1463 N N . MET A 1 191 ? -2.822 13.435 -6.371 1.00 59.53 191 MET A N 1
ATOM 1464 C CA . MET A 1 191 ? -2.693 14.552 -5.424 1.00 59.53 191 MET A CA 1
ATOM 1465 C C . MET A 1 191 ? -1.241 14.876 -5.046 1.00 59.53 191 MET A C 1
ATOM 1467 O O . MET A 1 191 ? -0.952 16.003 -4.650 1.00 59.53 191 MET A O 1
ATOM 1471 N N . GLY A 1 192 ? -0.336 13.898 -5.127 1.00 51.88 192 GLY A N 1
ATOM 1472 C CA . GLY A 1 192 ? 1.045 14.043 -4.667 1.00 51.88 192 GLY A CA 1
ATOM 1473 C C . GLY A 1 192 ? 2.087 14.175 -5.779 1.00 51.88 192 GLY A C 1
ATOM 1474 O O . GLY A 1 192 ? 3.165 14.715 -5.566 1.00 51.88 192 GLY A O 1
ATOM 1475 N N . TRP A 1 193 ? 1.836 13.643 -6.973 1.00 59.53 193 TRP A N 1
ATOM 1476 C CA . TRP A 1 193 ? 2.874 13.576 -8.010 1.00 59.53 193 TRP A CA 1
ATOM 1477 C C . TRP A 1 193 ? 2.895 14.831 -8.890 1.00 59.53 193 TRP A C 1
ATOM 1479 O O . TRP A 1 193 ? 3.929 15.169 -9.474 1.00 59.53 193 TRP A O 1
ATOM 1489 N N . LEU A 1 194 ? 1.807 15.600 -8.902 1.00 44.56 194 LEU A N 1
ATOM 1490 C CA . LEU A 1 194 ? 1.798 16.976 -9.388 1.00 44.56 194 LEU A CA 1
ATOM 1491 C C . LEU A 1 194 ? 2.473 17.895 -8.351 1.00 44.56 194 LEU A C 1
ATOM 1493 O O . LEU A 1 194 ? 2.307 17.681 -7.154 1.00 44.56 194 LEU A O 1
ATOM 1497 N N . PRO A 1 195 ? 3.258 18.910 -8.759 1.00 37.38 195 PRO A N 1
ATOM 1498 C CA . PRO A 1 195 ? 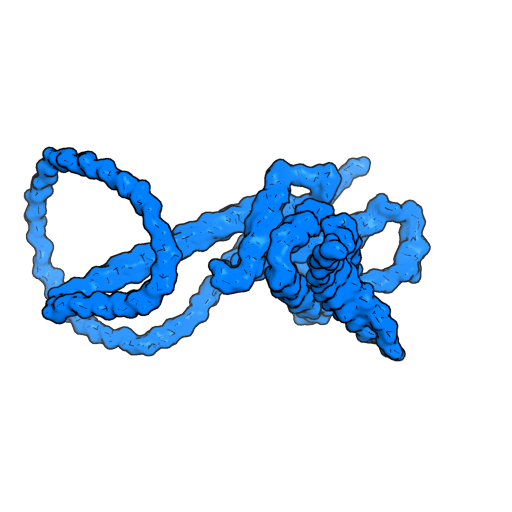3.847 19.860 -7.818 1.00 37.38 195 PRO A CA 1
ATOM 1499 C C . PRO A 1 195 ? 2.735 20.654 -7.112 1.00 37.38 195 PRO A C 1
ATOM 1501 O O . PRO A 1 195 ? 2.222 21.632 -7.652 1.00 37.38 195 PRO A O 1
ATOM 1504 N N . ALA A 1 196 ? 2.348 20.231 -5.909 1.00 44.06 196 ALA A N 1
ATOM 1505 C CA . ALA A 1 196 ? 1.500 21.013 -5.026 1.00 44.06 196 ALA A CA 1
ATOM 1506 C C . ALA A 1 196 ? 2.403 21.913 -4.176 1.00 44.06 196 ALA A C 1
ATOM 1508 O O . ALA A 1 196 ? 3.109 21.450 -3.286 1.00 44.06 196 ALA A O 1
ATOM 1509 N N . PHE A 1 197 ? 2.395 23.205 -4.504 1.00 40.16 197 PHE A N 1
ATOM 1510 C CA . PHE A 1 197 ? 3.033 24.294 -3.769 1.00 40.16 197 PHE A CA 1
ATOM 1511 C C . PHE A 1 197 ? 2.868 24.126 -2.243 1.00 40.16 197 PHE A C 1
ATOM 1513 O O . PHE A 1 197 ? 1.812 24.474 -1.715 1.00 40.16 197 PHE A O 1
ATOM 1520 N N . GLY A 1 198 ? 3.877 23.629 -1.516 1.00 44.88 198 GLY A N 1
ATOM 1521 C CA . GLY A 1 198 ? 3.833 23.737 -0.054 1.00 44.88 198 GLY A CA 1
ATOM 1522 C C . GLY A 1 198 ? 4.762 22.877 0.794 1.00 44.88 198 GLY A C 1
ATOM 1523 O O . GLY A 1 198 ? 5.227 23.396 1.801 1.00 44.88 198 GLY A O 1
ATOM 1524 N N . ASP A 1 199 ? 5.064 21.625 0.442 1.00 56.34 199 ASP A N 1
ATOM 1525 C CA . ASP A 1 199 ? 6.024 20.830 1.230 1.00 56.34 199 ASP A CA 1
ATOM 1526 C C . ASP A 1 199 ? 6.665 19.705 0.396 1.00 56.34 199 ASP A C 1
ATOM 1528 O O . ASP A 1 199 ? 6.100 18.631 0.184 1.00 56.34 199 ASP A O 1
ATOM 1532 N N . ASP A 1 200 ? 7.857 19.988 -0.131 1.00 58.00 200 ASP A N 1
ATOM 1533 C CA . ASP A 1 200 ? 8.538 19.193 -1.162 1.00 58.00 200 ASP A CA 1
ATOM 1534 C C . ASP A 1 200 ? 9.273 17.949 -0.617 1.00 58.00 200 ASP A C 1
ATOM 1536 O O . ASP A 1 200 ? 9.813 17.160 -1.394 1.00 58.00 200 ASP A O 1
ATOM 1540 N N . SER A 1 201 ? 9.315 17.741 0.704 1.00 64.19 201 SER A N 1
ATOM 1541 C CA . SER A 1 201 ? 10.214 16.764 1.345 1.00 64.19 201 SER A CA 1
ATOM 1542 C C . SER A 1 201 ? 9.948 15.309 0.930 1.00 64.19 201 SER A C 1
ATOM 1544 O O . SER A 1 201 ? 10.852 14.600 0.477 1.00 64.19 201 SER A O 1
ATOM 1546 N N . PHE A 1 202 ? 8.694 14.856 1.020 1.00 64.69 202 PHE A N 1
ATOM 1547 C CA . PHE A 1 202 ? 8.347 13.465 0.707 1.00 64.69 202 PHE A CA 1
ATOM 1548 C C . PHE A 1 202 ? 8.414 13.178 -0.800 1.00 64.69 202 PHE A C 1
ATOM 1550 O O . PHE A 1 202 ? 8.918 12.139 -1.224 1.00 64.69 202 PHE A O 1
ATOM 1557 N N . HIS A 1 203 ? 7.959 14.123 -1.625 1.00 61.00 203 HIS A N 1
ATOM 1558 C CA . HIS A 1 203 ? 7.937 13.976 -3.081 1.00 61.00 203 HIS A CA 1
ATOM 1559 C C . HIS A 1 203 ? 9.327 14.007 -3.696 1.00 61.00 203 HIS A C 1
ATOM 1561 O O . HIS A 1 203 ? 9.630 13.182 -4.559 1.00 61.00 203 HIS A O 1
ATOM 1567 N N . HIS A 1 204 ? 10.185 14.909 -3.216 1.00 65.81 204 HIS A N 1
ATOM 1568 C CA . HIS A 1 204 ? 11.581 14.913 -3.610 1.00 65.81 204 HIS A CA 1
ATOM 1569 C C . HIS A 1 204 ? 12.245 13.591 -3.221 1.00 65.81 204 HIS A C 1
ATOM 1571 O O . HIS A 1 204 ? 12.943 13.020 -4.047 1.00 65.81 204 HIS A O 1
ATOM 1577 N N . SER A 1 205 ? 11.950 13.049 -2.032 1.00 67.31 205 SER A N 1
ATOM 1578 C CA . SER A 1 205 ? 12.489 11.757 -1.596 1.00 67.31 205 SER A CA 1
ATOM 1579 C C . SER A 1 205 ? 12.066 10.585 -2.488 1.00 67.31 205 SER A C 1
ATOM 1581 O O . SER A 1 205 ? 12.899 9.730 -2.767 1.00 67.31 205 SER A O 1
ATOM 1583 N N . LEU A 1 206 ? 10.806 10.498 -2.929 1.00 67.25 206 LEU A N 1
ATOM 1584 C CA . LEU A 1 206 ? 10.373 9.396 -3.803 1.00 67.25 206 LEU A CA 1
ATOM 1585 C C . LEU A 1 206 ? 11.022 9.482 -5.183 1.00 67.25 206 LEU A C 1
ATOM 1587 O O . LEU A 1 206 ? 11.536 8.488 -5.689 1.00 67.25 206 LEU A O 1
ATOM 1591 N N . TRP A 1 207 ? 11.026 10.681 -5.763 1.00 68.94 207 TRP A N 1
ATOM 1592 C CA . TRP A 1 207 ? 11.613 10.916 -7.074 1.00 68.94 207 TRP A CA 1
ATOM 1593 C C . TRP A 1 207 ? 13.121 10.656 -7.092 1.00 68.94 207 TRP A C 1
ATOM 1595 O O . TRP A 1 207 ? 13.611 9.964 -7.979 1.00 68.94 207 TRP A O 1
ATOM 1605 N N . THR A 1 208 ? 13.858 11.164 -6.102 1.00 70.00 208 THR A N 1
ATOM 1606 C CA . THR A 1 208 ? 15.308 10.934 -6.018 1.00 70.00 208 THR A CA 1
ATOM 1607 C C . THR A 1 208 ? 15.630 9.463 -5.806 1.00 70.00 208 THR A C 1
ATOM 1609 O O . THR A 1 208 ? 16.599 8.966 -6.370 1.00 70.00 208 THR A O 1
ATOM 1612 N N . THR A 1 209 ? 14.803 8.742 -5.043 1.00 70.44 209 THR A N 1
ATOM 1613 C CA . THR A 1 209 ? 15.013 7.304 -4.842 1.00 70.44 209 THR A CA 1
ATOM 1614 C C . THR A 1 209 ? 14.779 6.518 -6.132 1.00 70.44 209 THR A C 1
ATOM 1616 O O . THR A 1 209 ? 15.563 5.623 -6.434 1.00 70.44 209 THR A O 1
ATOM 1619 N N . TYR A 1 210 ? 13.753 6.869 -6.915 1.00 71.12 210 TYR A N 1
ATOM 1620 C CA . TYR A 1 210 ? 13.544 6.275 -8.237 1.00 71.12 210 TYR A CA 1
ATOM 1621 C C . TYR A 1 210 ? 14.724 6.546 -9.169 1.00 71.12 210 TYR A C 1
ATOM 1623 O O . TYR A 1 210 ? 15.250 5.622 -9.781 1.00 71.12 210 TYR A O 1
ATOM 1631 N N . GLN A 1 211 ? 15.160 7.806 -9.236 1.00 69.44 211 GLN A N 1
ATOM 1632 C CA . GLN A 1 211 ? 16.261 8.213 -10.099 1.00 69.44 211 GLN A CA 1
ATOM 1633 C C . GLN A 1 211 ? 17.537 7.423 -9.779 1.00 69.44 211 GLN A C 1
ATO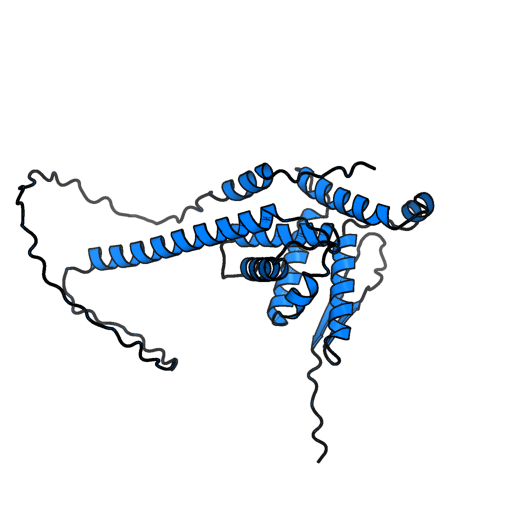M 1635 O O . GLN A 1 211 ? 18.143 6.866 -10.686 1.00 69.44 211 GLN A O 1
ATOM 1640 N N . HIS A 1 212 ? 17.886 7.284 -8.498 1.00 74.88 212 HIS A N 1
ATOM 1641 C CA . HIS A 1 212 ? 19.038 6.478 -8.090 1.00 74.88 212 HIS A CA 1
ATOM 1642 C C . HIS A 1 212 ? 18.897 4.995 -8.437 1.00 74.88 212 HIS A C 1
ATOM 1644 O O . HIS A 1 212 ? 19.881 4.375 -8.812 1.00 74.88 212 HIS A O 1
ATOM 1650 N N . SER A 1 213 ? 17.693 4.428 -8.337 1.00 67.31 213 SER A N 1
ATOM 1651 C CA . SER A 1 213 ? 17.473 3.027 -8.704 1.00 67.31 213 SER A CA 1
ATOM 1652 C C . SER A 1 213 ? 17.589 2.784 -10.208 1.00 67.31 213 SER A C 1
ATOM 1654 O O . SER A 1 213 ? 17.947 1.684 -10.605 1.00 67.31 213 SER A O 1
ATOM 1656 N N . ALA A 1 214 ? 17.249 3.770 -11.041 1.00 69.31 214 ALA A N 1
ATOM 1657 C CA . ALA A 1 214 ? 17.311 3.638 -12.494 1.00 69.31 214 ALA A CA 1
ATOM 1658 C C . ALA A 1 214 ? 18.719 3.899 -13.063 1.00 69.31 214 ALA A C 1
ATOM 1660 O O . ALA A 1 214 ? 19.034 3.433 -14.155 1.00 69.31 214 ALA A O 1
ATOM 1661 N N . GLU A 1 215 ? 19.557 4.639 -12.331 1.00 71.12 215 GLU A N 1
ATOM 1662 C CA . GLU A 1 215 ? 20.941 4.951 -12.713 1.00 71.12 215 GLU A CA 1
ATOM 1663 C C . GLU A 1 215 ? 21.876 3.728 -12.646 1.00 71.12 215 GLU A C 1
ATOM 1665 O O . GLU A 1 215 ? 22.856 3.689 -13.386 1.00 71.12 215 GLU A O 1
ATOM 1670 N N . ASP A 1 216 ? 21.576 2.721 -11.818 1.00 69.44 216 ASP A N 1
ATOM 1671 C CA . ASP A 1 216 ? 22.444 1.543 -11.640 1.00 69.44 216 ASP A CA 1
ATOM 1672 C C . ASP A 1 216 ? 22.444 0.576 -12.848 1.00 69.44 216 ASP A C 1
ATOM 1674 O O . ASP A 1 216 ? 23.366 -0.231 -12.978 1.00 69.44 216 ASP A O 1
ATOM 1678 N N . ASP A 1 217 ? 21.473 0.681 -13.764 1.00 65.88 217 ASP A N 1
ATOM 1679 C CA . ASP A 1 217 ? 21.286 -0.276 -14.869 1.00 65.88 217 ASP A CA 1
ATOM 1680 C C . ASP A 1 217 ? 21.818 0.199 -16.240 1.00 65.88 217 ASP A C 1
ATOM 1682 O O . ASP A 1 217 ? 21.757 -0.558 -17.215 1.00 65.88 217 ASP A O 1
ATOM 1686 N N . ILE A 1 218 ? 22.312 1.441 -16.376 1.00 69.81 218 ILE A N 1
ATOM 1687 C CA . ILE A 1 218 ? 22.600 2.034 -17.699 1.00 69.81 218 ILE A CA 1
ATOM 1688 C C . ILE A 1 218 ? 23.987 2.683 -17.759 1.00 69.81 218 ILE A C 1
ATOM 1690 O O . ILE A 1 218 ? 24.231 3.743 -17.189 1.00 69.81 218 ILE A O 1
ATOM 1694 N N . ASP A 1 219 ? 24.878 2.073 -18.548 1.00 75.44 219 ASP A N 1
ATOM 1695 C CA . ASP A 1 219 ? 26.268 2.512 -18.741 1.00 75.44 219 ASP A CA 1
ATOM 1696 C C . ASP A 1 219 ? 26.415 3.828 -19.551 1.00 75.44 219 ASP A C 1
ATOM 1698 O O . ASP A 1 219 ? 27.491 4.429 -19.536 1.00 75.44 219 ASP A O 1
ATOM 1702 N N . ASP A 1 220 ? 25.362 4.299 -20.239 1.00 75.19 220 ASP A N 1
ATOM 1703 C CA . ASP A 1 220 ? 25.385 5.487 -21.120 1.00 75.19 220 ASP A CA 1
ATOM 1704 C C . ASP A 1 220 ? 24.348 6.555 -20.694 1.00 75.19 220 ASP A C 1
ATOM 1706 O O . ASP A 1 220 ? 23.275 6.744 -21.275 1.00 75.19 220 ASP A O 1
ATOM 1710 N N . PHE A 1 221 ? 24.683 7.254 -19.609 1.00 64.56 221 PHE A N 1
ATOM 1711 C CA . PHE A 1 221 ? 23.852 8.246 -18.908 1.00 64.56 221 PHE A CA 1
ATOM 1712 C C . PHE A 1 221 ? 23.330 9.395 -19.800 1.00 64.56 221 PHE A C 1
ATOM 1714 O O . PHE A 1 221 ? 22.205 9.863 -19.615 1.00 64.56 221 PHE A O 1
ATOM 1721 N N . ASP A 1 222 ? 24.108 9.834 -20.797 1.00 69.44 222 ASP A N 1
ATOM 1722 C CA . ASP A 1 222 ? 23.747 10.975 -21.656 1.00 69.44 222 ASP A CA 1
ATOM 1723 C C . ASP A 1 222 ? 22.665 10.631 -22.703 1.00 69.44 222 ASP A C 1
ATOM 1725 O O . ASP A 1 222 ? 21.854 11.493 -23.056 1.00 69.44 222 ASP A O 1
ATOM 1729 N N . GLU A 1 223 ? 22.589 9.380 -23.176 1.00 67.31 223 GLU A N 1
ATOM 1730 C CA . GLU A 1 223 ? 21.515 8.930 -24.082 1.00 67.31 223 GLU A CA 1
ATOM 1731 C C . GLU A 1 223 ? 20.203 8.710 -23.310 1.00 67.31 223 GLU A C 1
ATOM 1733 O O . GLU A 1 223 ? 19.113 9.041 -23.787 1.00 67.31 223 GLU A O 1
ATOM 1738 N N . TRP A 1 224 ? 20.316 8.248 -22.065 1.00 63.94 224 TRP A N 1
ATOM 1739 C CA . TRP A 1 224 ? 19.190 8.010 -21.167 1.00 63.94 224 TRP A CA 1
ATOM 1740 C C . TRP A 1 224 ? 18.451 9.292 -20.760 1.00 63.94 224 TRP A C 1
ATOM 1742 O O . TRP A 1 224 ? 17.220 9.346 -20.835 1.00 63.94 224 TRP A O 1
ATOM 1752 N N . ILE A 1 225 ? 19.190 10.353 -20.410 1.00 59.72 225 ILE A N 1
ATOM 1753 C CA . ILE A 1 225 ? 18.621 11.664 -20.046 1.00 59.72 225 ILE A CA 1
ATOM 1754 C C . ILE A 1 225 ? 17.857 12.302 -21.214 1.00 59.72 225 ILE A C 1
ATOM 1756 O O . ILE A 1 225 ? 16.878 13.015 -20.999 1.00 59.72 225 ILE A O 1
ATOM 1760 N N . SER A 1 226 ? 18.283 12.052 -22.454 1.00 62.41 226 SER A N 1
ATOM 1761 C CA . SER A 1 226 ? 17.636 12.599 -23.650 1.00 62.41 226 SER A CA 1
ATOM 1762 C C . SER A 1 226 ? 16.365 11.849 -24.052 1.00 62.41 226 SER A C 1
ATOM 1764 O O . SER A 1 226 ? 15.523 12.433 -24.737 1.00 62.41 226 SER A O 1
ATOM 1766 N N . TYR A 1 227 ? 16.253 10.557 -23.732 1.00 59.16 227 TYR A N 1
ATOM 1767 C CA . TYR A 1 227 ? 15.174 9.715 -24.252 1.00 59.16 227 TYR A CA 1
ATOM 1768 C C . TYR A 1 227 ? 13.914 9.756 -23.393 1.00 59.16 227 TYR A C 1
ATOM 1770 O O . TYR A 1 227 ? 12.812 9.497 -23.881 1.00 59.16 227 TYR A O 1
ATOM 1778 N N . VAL A 1 228 ? 14.055 10.093 -22.118 1.00 54.94 228 VAL A N 1
ATOM 1779 C CA . VAL A 1 228 ? 12.943 9.996 -21.193 1.00 54.94 228 VAL A CA 1
ATOM 1780 C C . VAL A 1 228 ? 12.704 11.356 -20.559 1.00 54.94 228 VAL A C 1
ATOM 1782 O O . VAL A 1 228 ? 13.339 11.747 -19.582 1.00 54.94 228 VAL A O 1
ATOM 1785 N N . ASP A 1 229 ? 11.710 12.059 -21.102 1.00 57.62 229 ASP A N 1
ATOM 1786 C CA . ASP A 1 229 ? 10.863 12.944 -20.308 1.00 57.62 229 ASP A CA 1
ATOM 1787 C C . ASP A 1 229 ? 10.274 12.085 -19.176 1.00 57.62 229 ASP A C 1
ATOM 1789 O O . ASP A 1 229 ? 9.178 11.530 -19.296 1.00 57.62 229 ASP A O 1
ATOM 1793 N N . TYR A 1 230 ? 11.056 11.871 -18.110 1.00 67.88 230 TYR A N 1
ATOM 1794 C CA . TYR A 1 230 ? 10.676 11.003 -17.007 1.00 67.88 230 TYR A CA 1
ATOM 1795 C C . TYR A 1 230 ? 9.505 11.653 -16.303 1.00 67.88 230 TYR A C 1
ATOM 1797 O O . TYR A 1 230 ? 9.620 12.553 -15.469 1.00 67.88 230 TYR A O 1
ATOM 1805 N N . HIS A 1 231 ? 8.327 11.186 -16.686 1.00 71.62 231 HIS A N 1
ATOM 1806 C CA . HIS A 1 231 ? 7.113 11.539 -16.011 1.00 71.62 231 HIS A CA 1
ATOM 1807 C C . HIS A 1 231 ? 7.274 11.095 -14.559 1.00 71.62 231 HIS A C 1
ATOM 1809 O O . HIS A 1 231 ? 7.654 9.956 -14.300 1.00 71.62 231 HIS A O 1
ATOM 1815 N N . ARG A 1 232 ? 6.910 11.942 -13.592 1.00 72.62 232 ARG A N 1
ATOM 1816 C CA . ARG A 1 232 ? 6.864 11.552 -12.167 1.00 72.62 232 ARG A CA 1
ATOM 1817 C C . ARG A 1 232 ? 6.013 10.300 -11.927 1.00 72.62 232 ARG A C 1
ATOM 1819 O O . ARG A 1 232 ? 6.170 9.653 -10.905 1.00 72.62 232 ARG A O 1
ATOM 1826 N N . ALA A 1 233 ? 5.164 9.959 -12.907 1.00 81.19 233 ALA A N 1
ATOM 1827 C CA . ALA A 1 233 ? 4.383 8.728 -12.969 1.00 81.19 233 ALA A CA 1
ATOM 1828 C C . ALA A 1 233 ? 5.181 7.440 -13.216 1.00 81.19 233 ALA A C 1
ATOM 1830 O O . ALA A 1 233 ? 4.640 6.367 -12.971 1.00 81.19 233 ALA A O 1
ATOM 1831 N N . ALA A 1 234 ? 6.423 7.519 -13.697 1.00 83.44 234 ALA A N 1
ATOM 1832 C CA . ALA A 1 234 ? 7.161 6.378 -14.229 1.00 83.44 234 ALA A CA 1
ATOM 1833 C C . ALA A 1 234 ? 7.213 5.157 -13.289 1.00 83.44 234 ALA A C 1
ATOM 1835 O O . ALA A 1 234 ? 6.846 4.082 -13.763 1.00 83.44 234 ALA A O 1
ATOM 1836 N N . PRO A 1 235 ? 7.510 5.283 -11.976 1.00 87.25 235 PRO A N 1
ATOM 1837 C CA . PRO A 1 235 ? 7.512 4.122 -11.080 1.00 87.25 235 PRO A CA 1
ATOM 1838 C C . PRO A 1 235 ? 6.139 3.447 -10.983 1.00 87.25 235 PRO A C 1
ATOM 1840 O O . PRO A 1 235 ? 6.022 2.226 -10.936 1.00 87.25 235 PRO A O 1
ATOM 1843 N N . PHE A 1 236 ? 5.066 4.243 -10.985 1.00 90.06 236 PHE A N 1
ATOM 1844 C CA . PHE A 1 236 ? 3.708 3.711 -10.939 1.00 90.06 236 PHE A CA 1
ATOM 1845 C C . PHE A 1 236 ? 3.312 3.056 -12.263 1.00 90.06 236 PHE A C 1
ATOM 1847 O O . PHE A 1 236 ? 2.663 2.017 -12.251 1.00 90.06 236 PHE A O 1
ATOM 1854 N N . ILE A 1 237 ? 3.712 3.626 -13.404 1.00 89.50 237 ILE A N 1
ATOM 1855 C CA . ILE A 1 237 ? 3.468 3.012 -14.717 1.00 89.50 237 ILE A CA 1
ATOM 1856 C C . ILE A 1 237 ? 4.216 1.686 -14.849 1.00 89.50 237 ILE A C 1
ATOM 1858 O O . ILE A 1 237 ? 3.626 0.717 -15.330 1.00 89.50 237 ILE A O 1
ATOM 1862 N N . ASP A 1 238 ? 5.469 1.626 -14.397 1.00 89.50 238 ASP A N 1
ATOM 1863 C CA . ASP A 1 238 ? 6.249 0.388 -14.359 1.00 89.50 238 ASP A CA 1
ATOM 1864 C C . ASP A 1 238 ? 5.554 -0.659 -13.483 1.00 89.50 238 ASP A C 1
ATOM 1866 O O . ASP A 1 238 ? 5.269 -1.764 -13.941 1.00 89.50 238 ASP A O 1
ATOM 1870 N N . PHE A 1 239 ? 5.138 -0.273 -12.275 1.00 94.19 239 PHE A N 1
ATOM 1871 C CA . PHE A 1 239 ? 4.378 -1.144 -11.382 1.00 94.19 239 PHE A CA 1
ATOM 1872 C C . PHE A 1 239 ? 3.092 -1.692 -12.025 1.00 94.19 239 PHE A C 1
ATOM 1874 O O . PHE A 1 239 ? 2.857 -2.899 -11.982 1.00 94.19 239 PHE A O 1
ATOM 1881 N N . ILE A 1 240 ? 2.269 -0.846 -12.656 1.00 94.25 240 ILE A N 1
ATOM 1882 C CA . ILE A 1 240 ? 1.046 -1.293 -13.347 1.00 94.25 240 ILE A CA 1
ATOM 1883 C C . ILE A 1 240 ? 1.380 -2.232 -14.513 1.00 94.25 240 ILE A C 1
ATOM 1885 O O . ILE A 1 240 ? 0.661 -3.208 -14.737 1.00 94.25 240 ILE A O 1
ATOM 1889 N N . SER A 1 241 ? 2.469 -1.965 -15.235 1.00 91.75 241 SER A N 1
ATOM 1890 C CA . SER A 1 241 ? 2.918 -2.794 -16.358 1.00 91.75 241 SER A CA 1
ATOM 1891 C C . SER A 1 241 ? 3.36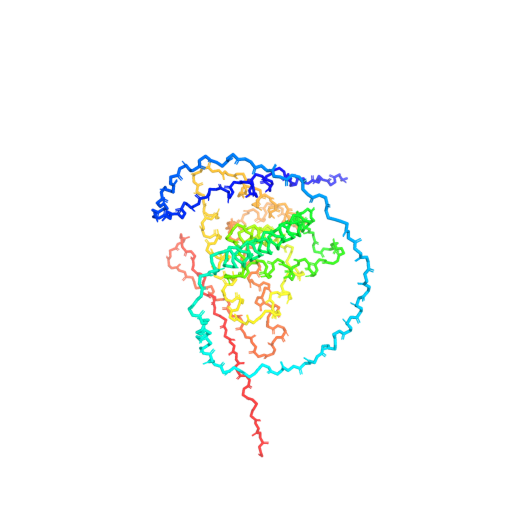2 -4.178 -15.882 1.00 91.75 241 SER A C 1
ATOM 1893 O O . SER A 1 241 ? 2.871 -5.180 -16.402 1.00 91.75 241 SER A O 1
ATOM 1895 N N . ARG A 1 242 ? 4.188 -4.247 -14.829 1.00 93.94 242 ARG A N 1
ATOM 1896 C CA . ARG A 1 242 ? 4.611 -5.508 -14.197 1.00 93.94 242 ARG A CA 1
ATOM 1897 C C . ARG A 1 242 ? 3.431 -6.278 -13.613 1.00 93.94 242 ARG A C 1
ATOM 1899 O O . ARG A 1 242 ? 3.327 -7.487 -13.797 1.00 93.94 242 ARG A O 1
ATOM 1906 N N . LEU A 1 243 ? 2.506 -5.589 -12.941 1.00 94.50 243 LEU A N 1
ATOM 1907 C CA . LEU A 1 243 ? 1.289 -6.205 -12.410 1.00 94.50 243 LEU A CA 1
ATOM 1908 C C . LEU A 1 243 ? 0.456 -6.840 -13.535 1.00 94.50 243 LEU A C 1
ATOM 1910 O O . LEU A 1 243 ? -0.018 -7.966 -13.388 1.00 94.50 243 LEU A O 1
ATOM 1914 N N . ALA A 1 244 ? 0.306 -6.148 -14.669 1.00 90.56 244 ALA A N 1
ATOM 1915 C CA . ALA A 1 244 ? -0.398 -6.670 -15.834 1.00 90.56 244 ALA A CA 1
ATOM 1916 C C . ALA A 1 244 ? 0.330 -7.873 -16.458 1.00 90.56 244 ALA A C 1
ATOM 1918 O O . ALA A 1 244 ? -0.313 -8.882 -16.755 1.00 90.56 244 ALA A O 1
ATOM 1919 N N . GLU A 1 245 ? 1.655 -7.811 -16.592 1.00 91.81 245 GLU A N 1
ATOM 1920 C CA . GLU A 1 245 ? 2.476 -8.911 -17.104 1.00 91.81 245 GLU A CA 1
ATOM 1921 C C . GLU A 1 245 ? 2.344 -10.173 -16.239 1.00 91.81 245 GLU A C 1
ATOM 1923 O O . GLU A 1 245 ? 2.001 -11.242 -16.748 1.00 91.81 245 GLU A O 1
ATOM 1928 N N . VAL A 1 246 ? 2.523 -10.054 -14.919 1.00 92.56 246 VAL A N 1
ATOM 1929 C CA . VAL A 1 246 ? 2.392 -11.193 -13.998 1.00 92.56 246 VAL A CA 1
ATOM 1930 C C . VAL A 1 246 ? 0.951 -11.710 -13.965 1.00 92.56 246 VAL A C 1
ATOM 1932 O O . VAL A 1 246 ? 0.727 -12.918 -13.934 1.00 92.56 246 VAL A O 1
ATOM 1935 N N . SER A 1 247 ? -0.054 -10.835 -14.059 1.00 89.31 247 SER A N 1
ATOM 1936 C CA . SER A 1 247 ? -1.450 -11.285 -14.129 1.00 89.31 247 SER A CA 1
ATOM 1937 C C . SER A 1 247 ? -1.734 -12.154 -15.363 1.00 89.31 247 SER A C 1
ATOM 1939 O O . SER A 1 247 ? -2.470 -13.137 -15.263 1.00 89.31 247 SER A O 1
ATOM 1941 N N . ALA A 1 248 ? -1.107 -11.836 -16.502 1.00 86.44 248 ALA A N 1
ATOM 1942 C CA . ALA A 1 248 ? -1.268 -12.571 -17.751 1.00 86.44 248 ALA A CA 1
ATOM 1943 C C . ALA A 1 248 ? -0.550 -13.931 -17.730 1.00 86.44 248 ALA A C 1
ATOM 1945 O O . ALA A 1 248 ? -0.960 -14.849 -18.438 1.00 86.44 248 ALA A O 1
ATOM 1946 N N . THR A 1 249 ? 0.504 -14.085 -16.919 1.00 88.06 249 THR A N 1
ATOM 1947 C CA . THR A 1 249 ? 1.186 -15.378 -16.745 1.00 88.06 249 THR A CA 1
ATOM 1948 C C . THR A 1 249 ? 0.453 -16.289 -15.764 1.00 88.06 249 THR A C 1
ATOM 1950 O O . THR A 1 249 ? 0.324 -17.485 -16.021 1.00 88.06 249 THR A O 1
ATOM 1953 N N . VAL A 1 250 ? -0.064 -15.734 -14.661 1.00 82.81 250 VAL A N 1
ATOM 1954 C CA . VAL A 1 250 ? -0.820 -16.483 -13.641 1.00 82.81 250 VAL A CA 1
ATOM 1955 C C . VAL A 1 250 ? -2.168 -16.940 -14.185 1.00 82.81 250 VAL A C 1
ATOM 1957 O O . VAL A 1 250 ? -2.651 -18.027 -13.865 1.00 82.81 250 VAL A O 1
ATOM 1960 N N . SER A 1 251 ? -2.786 -16.116 -15.026 1.00 63.25 251 SER A N 1
ATOM 1961 C CA . SER A 1 251 ? -4.095 -16.397 -15.570 1.00 63.25 251 SER A CA 1
ATOM 1962 C C . SER A 1 251 ? -3.999 -16.668 -17.062 1.00 63.25 251 SER A C 1
ATOM 1964 O O . SER A 1 251 ? -4.006 -15.756 -17.878 1.00 63.25 251 SER A O 1
ATOM 1966 N N . GLY A 1 252 ? -4.048 -17.949 -17.431 1.00 58.25 252 GLY A N 1
ATOM 1967 C CA . GLY A 1 252 ? -4.389 -18.332 -18.805 1.00 58.25 252 GLY A CA 1
ATOM 1968 C C . GLY A 1 252 ? -5.747 -17.770 -19.277 1.00 58.25 252 GLY A C 1
ATOM 1969 O O . GLY A 1 252 ? -6.034 -17.836 -20.470 1.00 58.25 252 GLY A O 1
ATOM 1970 N N . ASP A 1 253 ? -6.552 -17.194 -18.364 1.00 54.78 253 ASP A N 1
ATOM 1971 C CA . ASP A 1 253 ? -7.885 -16.642 -18.625 1.00 54.78 253 ASP A CA 1
ATOM 1972 C C . ASP A 1 253 ? -8.080 -15.148 -18.257 1.00 54.78 253 ASP A C 1
ATOM 1974 O O . ASP A 1 253 ? -8.868 -14.476 -18.915 1.00 54.78 253 ASP A O 1
ATOM 1978 N N . THR A 1 254 ? -7.394 -14.559 -17.272 1.00 52.06 254 THR A N 1
ATOM 1979 C CA . THR A 1 254 ? -7.589 -13.140 -16.879 1.00 52.06 254 THR A CA 1
ATOM 1980 C C . THR A 1 254 ? -6.610 -12.228 -17.607 1.00 52.06 254 THR A C 1
ATOM 1982 O O . THR A 1 254 ? -5.401 -12.376 -17.473 1.00 52.06 254 THR A O 1
ATOM 1985 N N . VAL A 1 255 ? -7.133 -11.249 -18.349 1.00 57.06 255 VAL A N 1
ATOM 1986 C CA . VAL A 1 255 ? -6.316 -10.299 -19.113 1.00 57.06 255 VAL A CA 1
ATOM 1987 C C . VAL A 1 255 ? -6.487 -8.905 -18.517 1.00 57.06 255 VAL A C 1
ATOM 1989 O O . VAL A 1 255 ? -7.560 -8.299 -18.605 1.00 57.06 255 VAL A O 1
ATOM 1992 N N . ILE A 1 256 ? -5.416 -8.382 -17.921 1.00 56.84 256 ILE A N 1
ATOM 1993 C CA . ILE A 1 256 ? -5.293 -6.956 -17.611 1.00 56.84 256 ILE A CA 1
ATOM 1994 C C . ILE A 1 256 ? -4.725 -6.277 -18.855 1.00 56.84 256 ILE A C 1
ATOM 1996 O O . ILE A 1 256 ? -3.613 -6.577 -19.280 1.00 56.84 256 ILE A O 1
ATOM 2000 N N . THR A 1 257 ? -5.490 -5.377 -19.471 1.00 60.12 257 THR A N 1
ATOM 2001 C CA . THR A 1 257 ? -5.006 -4.578 -20.602 1.00 60.12 257 THR A CA 1
ATOM 2002 C C . THR A 1 257 ? -4.898 -3.125 -20.166 1.00 60.12 257 THR A C 1
ATOM 2004 O O . THR A 1 257 ? -5.907 -2.447 -19.962 1.00 60.12 257 THR A O 1
ATOM 2007 N N . ALA A 1 258 ? -3.667 -2.635 -20.041 1.00 53.06 258 ALA A N 1
ATOM 2008 C CA . ALA A 1 258 ? -3.403 -1.206 -19.994 1.00 53.06 258 ALA A CA 1
ATOM 2009 C C . ALA A 1 258 ? -3.382 -0.689 -21.439 1.00 53.06 258 ALA A C 1
ATOM 2011 O O . ALA A 1 258 ? -2.489 -1.034 -22.213 1.00 53.06 258 ALA A O 1
ATOM 2012 N N . VAL A 1 259 ? -4.391 0.091 -21.833 1.00 61.66 259 VAL A N 1
ATOM 2013 C CA . VAL A 1 259 ? -4.414 0.708 -23.165 1.00 61.66 259 VAL A CA 1
ATOM 2014 C C . VAL A 1 259 ? -3.937 2.142 -23.026 1.00 61.66 259 VAL A C 1
ATOM 2016 O O . VAL A 1 259 ? -4.617 2.987 -22.446 1.00 61.66 259 VAL A O 1
ATOM 2019 N N . ASN A 1 260 ? -2.767 2.422 -23.592 1.00 50.78 260 ASN A N 1
ATOM 2020 C CA . ASN A 1 260 ? -2.273 3.783 -23.701 1.00 50.78 260 ASN A CA 1
ATOM 2021 C C . ASN A 1 260 ? -2.906 4.414 -24.948 1.00 50.78 260 ASN A C 1
ATOM 2023 O O . ASN A 1 260 ? -2.511 4.117 -26.075 1.00 50.78 260 ASN A O 1
ATOM 2027 N N . THR A 1 261 ? -3.954 5.221 -24.772 1.00 50.78 261 THR A N 1
ATOM 2028 C CA . THR A 1 261 ? -4.575 5.935 -25.895 1.00 50.78 261 THR A CA 1
ATOM 2029 C C . THR A 1 261 ? -3.835 7.254 -26.117 1.00 50.78 261 THR A C 1
ATOM 2031 O O . THR A 1 261 ? -3.898 8.114 -25.233 1.00 50.78 261 THR A O 1
ATOM 2034 N N . PRO A 1 262 ? -3.155 7.460 -27.260 1.00 43.34 262 PRO A N 1
ATOM 2035 C CA . PRO A 1 262 ? -2.523 8.740 -27.547 1.00 43.34 262 PRO A CA 1
ATOM 2036 C C . PRO A 1 262 ? -3.602 9.826 -27.644 1.00 43.34 262 PRO A C 1
ATOM 2038 O O . PRO A 1 262 ? -4.512 9.746 -28.469 1.00 43.34 262 PRO A O 1
ATOM 2041 N N . LYS A 1 263 ? -3.525 10.829 -26.764 1.00 50.69 263 LYS A N 1
ATOM 2042 C CA . LYS A 1 263 ? -4.368 12.030 -26.815 1.00 50.69 263 LYS A CA 1
ATOM 2043 C C . LYS A 1 263 ? -3.752 13.046 -27.777 1.00 50.69 263 LYS A C 1
ATOM 2045 O O . LYS A 1 263 ? -2.538 13.194 -27.830 1.00 50.69 263 LYS A O 1
ATOM 2050 N N . GLU A 1 264 ? -4.600 13.793 -28.484 1.00 57.03 264 GLU A N 1
ATOM 2051 C CA . GLU A 1 264 ? -4.215 14.814 -29.480 1.00 57.03 264 GLU A CA 1
ATOM 2052 C C . GLU A 1 264 ? -3.450 16.026 -28.901 1.00 57.03 264 GLU A C 1
ATOM 2054 O O . GLU A 1 264 ? -3.021 16.905 -29.645 1.00 57.03 264 GLU A O 1
ATOM 2059 N N . SER A 1 265 ? -3.252 16.089 -27.581 1.00 48.12 265 SER A N 1
ATOM 2060 C CA . SER A 1 265 ? -2.579 17.187 -26.885 1.00 48.12 265 SER A CA 1
ATOM 2061 C C . SER A 1 265 ? -1.408 16.672 -26.028 1.00 48.12 265 SER A C 1
ATOM 2063 O O . SER A 1 265 ? -1.648 15.841 -25.148 1.00 48.12 265 SER A O 1
ATOM 2065 N N . PRO A 1 266 ? -0.178 17.200 -26.193 1.00 56.16 266 PRO A N 1
ATOM 2066 C CA . PRO A 1 266 ? 1.032 16.706 -25.518 1.00 56.16 266 PRO A CA 1
ATOM 2067 C C . PRO A 1 266 ? 1.061 16.914 -23.992 1.00 56.16 266 PRO A C 1
ATOM 2069 O O . PRO A 1 266 ? 1.975 16.442 -23.330 1.00 56.16 266 PRO A O 1
ATOM 2072 N N . SER A 1 267 ? 0.076 17.602 -23.410 1.00 52.41 267 SER A N 1
ATOM 2073 C CA . SER A 1 267 ? 0.034 17.945 -21.982 1.00 52.41 267 SER A CA 1
ATOM 2074 C C . SER A 1 267 ? -0.926 17.092 -21.146 1.00 52.41 267 SER A C 1
ATOM 2076 O O . SER A 1 267 ? -1.163 17.406 -19.981 1.00 52.41 267 SER A O 1
ATOM 2078 N N . THR A 1 268 ? -1.548 16.049 -21.704 1.00 48.03 268 THR A N 1
ATOM 2079 C CA . THR A 1 268 ? -2.518 15.236 -20.954 1.00 48.03 268 THR A CA 1
ATOM 2080 C C . THR A 1 268 ? -2.388 13.764 -21.307 1.00 48.03 268 THR A C 1
ATOM 2082 O O . THR A 1 268 ? -2.838 13.329 -22.366 1.00 48.03 268 THR A O 1
ATOM 2085 N N . PHE A 1 269 ? -1.828 12.984 -20.386 1.00 51.41 269 PHE A N 1
ATOM 2086 C CA . PHE A 1 269 ? -1.870 11.528 -20.443 1.00 51.41 269 PHE A CA 1
ATOM 2087 C C . PHE A 1 269 ? -3.201 11.039 -19.851 1.00 51.41 269 PHE A C 1
ATOM 2089 O O . PHE A 1 269 ? -3.741 11.624 -18.914 1.00 51.41 269 PHE A O 1
ATOM 2096 N N . SER A 1 270 ? -3.786 10.001 -20.444 1.00 53.03 270 SER A N 1
ATOM 2097 C CA . SER A 1 270 ? -4.991 9.343 -19.939 1.00 53.03 270 SER A CA 1
ATOM 2098 C C . SER A 1 270 ? -4.734 7.852 -19.992 1.00 53.03 270 SER A C 1
ATOM 2100 O O . SER A 1 270 ? -4.506 7.316 -21.073 1.00 53.03 270 SER A O 1
ATOM 2102 N N . ILE A 1 271 ? -4.754 7.197 -18.837 1.00 56.91 271 ILE A N 1
ATOM 2103 C CA . ILE A 1 271 ? -4.504 5.762 -18.736 1.00 56.91 271 ILE A CA 1
ATOM 2104 C C . ILE A 1 271 ? -5.857 5.100 -18.496 1.00 56.91 271 ILE A C 1
ATOM 2106 O O . ILE A 1 271 ? -6.449 5.276 -17.433 1.00 56.91 271 ILE A O 1
ATOM 2110 N N . ASP A 1 272 ? -6.366 4.383 -19.501 1.00 67.50 272 ASP A N 1
ATOM 2111 C CA . ASP A 1 272 ? -7.552 3.535 -19.349 1.00 67.50 272 ASP A CA 1
ATOM 2112 C C . ASP A 1 272 ? -7.078 2.131 -18.945 1.00 67.50 272 ASP A C 1
ATOM 2114 O O . ASP A 1 272 ? -6.548 1.370 -19.762 1.00 67.50 272 ASP A O 1
ATOM 2118 N N . ILE A 1 273 ? -7.205 1.810 -17.654 1.00 61.16 273 ILE A N 1
ATOM 2119 C CA . ILE A 1 273 ? -6.870 0.486 -17.121 1.00 61.16 273 ILE A CA 1
ATOM 2120 C C . ILE A 1 273 ? -8.131 -0.373 -17.187 1.00 61.16 273 ILE A C 1
ATOM 2122 O O . ILE A 1 273 ? -9.037 -0.232 -16.363 1.00 61.16 273 ILE A O 1
ATOM 2126 N N . ARG A 1 274 ? -8.187 -1.294 -18.155 1.00 66.12 274 ARG A N 1
ATOM 2127 C CA . ARG A 1 274 ? -9.279 -2.268 -18.261 1.00 66.12 274 ARG A CA 1
ATOM 2128 C C . ARG A 1 274 ? -8.818 -3.619 -17.747 1.00 66.12 274 ARG A C 1
ATOM 2130 O O . ARG A 1 274 ? -8.054 -4.327 -18.397 1.00 66.12 274 ARG A O 1
ATOM 2137 N N . ILE A 1 275 ? -9.339 -4.000 -16.589 1.00 60.00 275 ILE A N 1
ATOM 2138 C CA . ILE A 1 275 ? -9.188 -5.354 -16.055 1.00 60.00 275 ILE A CA 1
ATOM 2139 C C . ILE A 1 275 ? -10.417 -6.139 -16.507 1.00 60.00 275 ILE A C 1
ATOM 2141 O O . ILE A 1 275 ? -11.537 -5.839 -16.095 1.00 60.00 275 ILE A O 1
ATOM 2145 N N . SER A 1 276 ? -10.222 -7.109 -17.400 1.00 61.59 276 SER A N 1
ATOM 2146 C CA . SER A 1 276 ? -11.299 -7.986 -17.859 1.00 61.59 276 SER A CA 1
ATOM 2147 C C . SER A 1 276 ? -11.091 -9.380 -17.287 1.00 61.59 276 SER A C 1
ATOM 2149 O O . SER A 1 276 ? -10.140 -10.079 -17.635 1.00 61.59 276 SER A O 1
ATOM 2151 N N . VAL A 1 277 ? -12.008 -9.805 -16.420 1.00 57.94 277 VAL A N 1
ATOM 2152 C CA . VAL A 1 277 ? -12.059 -11.193 -15.956 1.00 57.94 277 VAL A CA 1
ATOM 2153 C C . VAL A 1 277 ? -12.790 -12.002 -17.018 1.00 57.94 277 VAL A C 1
ATOM 2155 O O . VAL A 1 277 ? -14.011 -11.896 -17.160 1.00 57.94 277 VAL A O 1
ATOM 2158 N N . ARG A 1 278 ? -12.059 -12.804 -17.797 1.00 54.91 278 ARG A N 1
ATOM 2159 C CA . ARG A 1 278 ? -12.691 -13.772 -18.692 1.00 54.91 278 ARG A CA 1
ATOM 2160 C C . ARG A 1 278 ? -13.250 -14.877 -17.806 1.00 54.91 278 ARG A C 1
ATOM 2162 O O . ARG A 1 278 ? -12.502 -15.636 -17.199 1.00 54.91 278 ARG A O 1
ATOM 2169 N N . GLN A 1 279 ? -14.573 -14.968 -17.700 1.00 57.31 279 GLN A N 1
ATOM 2170 C CA . GLN A 1 279 ? -15.172 -16.188 -17.176 1.00 57.31 279 GLN A CA 1
ATOM 2171 C C . GLN A 1 279 ? -14.869 -17.289 -18.189 1.00 57.31 279 GLN A C 1
ATOM 2173 O O . GLN A 1 279 ? -15.464 -17.321 -19.268 1.00 57.31 279 GLN A O 1
ATOM 2178 N N . GLY A 1 280 ? -13.899 -18.144 -17.861 1.00 53.56 280 GLY A N 1
ATOM 2179 C CA . GLY A 1 280 ? -13.644 -19.391 -18.563 1.00 53.56 280 GLY A CA 1
ATOM 2180 C C . GLY A 1 280 ? -14.901 -20.247 -18.493 1.00 53.56 280 GLY A C 1
ATOM 2181 O O . GLY A 1 280 ? -15.103 -21.021 -17.561 1.00 53.56 280 GLY A O 1
ATOM 2182 N N . GLY A 1 281 ? -15.802 -20.055 -19.453 1.00 54.97 281 GLY A N 1
ATOM 2183 C CA . GLY A 1 281 ? -16.904 -20.965 -19.685 1.00 54.97 281 GLY A CA 1
ATOM 2184 C C . GLY A 1 281 ? -16.294 -22.272 -20.152 1.00 54.97 281 GLY A C 1
ATOM 2185 O O . GLY A 1 281 ? -15.973 -22.401 -21.331 1.00 54.97 281 GLY A O 1
ATOM 2186 N N . SER A 1 282 ? -16.102 -23.216 -19.228 1.00 54.19 282 SER A N 1
ATOM 2187 C CA . SER A 1 282 ? -15.833 -24.607 -19.571 1.00 54.19 282 SER A CA 1
ATOM 2188 C C . SER A 1 282 ? -16.949 -25.066 -20.495 1.00 54.19 282 SER A C 1
ATOM 2190 O O . SER A 1 282 ? -18.061 -25.359 -20.053 1.00 54.19 282 SER A O 1
ATOM 2192 N N . ALA A 1 283 ? -16.661 -25.084 -21.793 1.00 56.16 283 ALA A N 1
ATOM 2193 C CA . ALA A 1 283 ? -17.473 -25.781 -22.762 1.00 56.16 283 ALA A CA 1
ATOM 2194 C C . ALA A 1 283 ? -17.388 -27.264 -22.392 1.00 56.16 283 ALA A C 1
ATOM 2196 O O . ALA A 1 283 ? -16.431 -27.954 -22.734 1.00 56.16 283 ALA A O 1
ATOM 2197 N N . LEU A 1 284 ? -18.370 -27.726 -21.619 1.00 61.88 284 LEU A N 1
ATOM 2198 C CA . LEU A 1 284 ? -18.714 -29.133 -21.507 1.00 61.88 284 LEU A CA 1
ATOM 2199 C C . LEU A 1 284 ? -19.096 -29.588 -22.918 1.00 61.88 284 LEU A C 1
ATOM 2201 O O . LEU A 1 284 ? -20.222 -29.386 -23.364 1.00 61.88 284 LEU A O 1
ATOM 2205 N N . THR A 1 285 ? -18.127 -30.117 -23.658 1.00 62.66 285 THR A N 1
ATOM 2206 C CA . THR A 1 285 ? -18.398 -30.952 -24.824 1.00 62.66 285 THR A CA 1
ATOM 2207 C C . THR A 1 285 ? -18.970 -32.267 -24.312 1.00 62.66 285 THR A C 1
ATOM 2209 O O . THR A 1 285 ? -18.224 -33.082 -23.766 1.00 62.66 285 THR A O 1
ATOM 2212 N N . GLU A 1 286 ? -20.291 -32.410 -24.428 1.00 58.78 286 GLU A N 1
ATOM 2213 C CA . GLU A 1 286 ? -20.973 -33.711 -24.504 1.00 58.78 286 GLU A CA 1
ATOM 2214 C C . GLU A 1 286 ? -20.668 -34.415 -25.832 1.00 58.78 286 GLU A C 1
ATOM 2216 O O . GLU A 1 286 ? -20.566 -33.716 -26.870 1.00 58.78 286 GLU A O 1
#

Organism: NCBI:txid944288

Sequence (286 aa):
MTASKSTFSLQALDSMLNEGYDNDSISDDSFTTCPQGSFTGIPTHRTSIPSRYSRHSLLLSSSHNSSTSRSWTIRSPLGLGSLPARAFISFGEATLRGIANVIIRRRLASIASVFPHEDDEPPEGVDSMYDDLLDFARPGFYSQSIRKSAMQLLLVQIGRCATAHMIPRILDLPSVDIHVLLSELISIVDMGWLPAFGDDSFHHSLWTTYQHSAEDDIDDFDEWISYVDYHRAAPFIDFISRLAEVSATVSGDTVITAVNTPKESPSTFSIDIRISVRQGGSALTE

pLDDT: mean 70.59, std 20.81, range [29.36, 98.19]

Secondary structure (DSSP, 8-state):
---------HHHHHHHHHTT---------------------------PPPP--------------------------S-S-HHHHHHHHHHHHHHHHHHHHHHHHHHHHHHHTT-S--SSSPPTTHHHHHHHHHHHHSTTTS-HHHHHHHHHHHHHHHHTT--TTHHHHHHT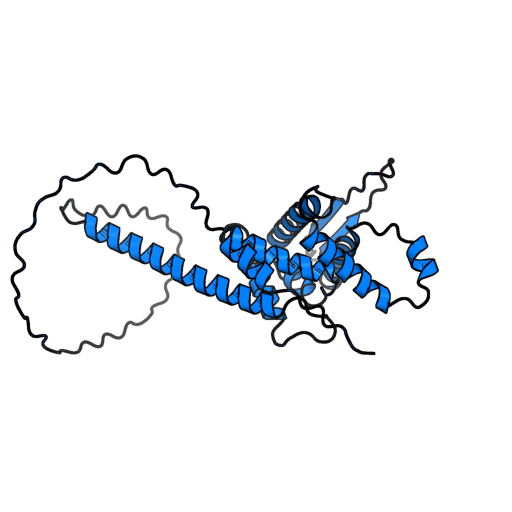S-HHHHHHHHHHHHHHHHHHHS--TT--HHHHHHHHHHHHHHHTT-S-HHHHHHH----TTHHHHHHHHHHHHHHHHH-SSEEEEEEE---SSTT---EEEEEEE---------